Protein 4X1T (pdb70)

Structure (mmCIF, N/CA/C/O backbone):
data_4X1T
#
_entry.id   4X1T
#
_cell.length_a   139.250
_cell.length_b   139.250
_cell.length_c   38.270
_cell.angle_alpha   90.00
_cell.angle_beta   90.00
_cell.angle_gamma   120.00
#
_symmetry.space_group_name_H-M   'P 63'
#
loop_
_entity.id
_entity.type
_entity.pdbx_description
1 polymer 'Monogalactosyldiacylglycerol synthase 1, chloroplastic'
2 non-polymer "URIDINE-5'-DIPHOSPHATE"
3 non-polymer 1,2-ETHANEDIOL
4 water water
#
loop_
_atom_site.group_PDB
_atom_site.id
_atom_site.type_symbol
_atom_site.label_atom_id
_atom_site.label_alt_id
_atom_site.label_comp_id
_atom_site.label_asym_id
_atom_site.label_entity_id
_atom_site.label_seq_id
_atom_site.pdbx_PDB_ins_code
_atom_site.Cartn_x
_atom_site.Cartn_y
_atom_site.Cartn_z
_atom_site.occupancy
_atom_site.B_iso_or_equiv
_atom_site.auth_seq_id
_atom_site.auth_comp_id
_atom_site.auth_asym_id
_atom_site.auth_atom_id
_atom_site.pdbx_PDB_model_num
ATOM 1 N N . LYS A 1 6 ? -27.143 26.456 -5.022 1.00 104.30 142 LYS A N 1
ATOM 2 C CA . LYS A 1 6 ? -26.962 26.719 -3.600 1.00 105.66 142 LYS A CA 1
ATOM 3 C C . LYS A 1 6 ? -27.462 25.546 -2.763 1.00 107.28 142 LYS A C 1
ATOM 4 O O . LYS A 1 6 ? -28.274 24.745 -3.223 1.00 106.41 142 LYS A O 1
ATOM 22 N N . LYS A 1 7 ? -26.967 25.454 -1.533 1.00 111.71 143 LYS A N 1
ATOM 23 C CA . LYS A 1 7 ? -27.274 24.330 -0.660 1.00 112.86 143 LYS A CA 1
ATOM 24 C C . LYS A 1 7 ? -28.310 24.703 0.399 1.00 108.34 143 LYS A C 1
ATOM 25 O O . LYS A 1 7 ? -28.128 25.660 1.150 1.00 108.47 143 LYS A O 1
ATOM 44 N N . VAL A 1 8 ? -29.396 23.936 0.449 1.00 102.86 144 VAL A N 1
ATOM 45 C CA . VAL A 1 8 ? -30.433 24.119 1.458 1.00 97.39 144 VAL A CA 1
ATOM 46 C C . VAL A 1 8 ? -30.438 22.921 2.398 1.00 96.90 144 VAL A C 1
ATOM 47 O O . VAL A 1 8 ? -30.587 21.782 1.957 1.00 99.63 144 VAL A O 1
ATOM 60 N N . LEU A 1 9 ? -30.272 23.175 3.692 1.00 96.72 145 LEU A N 1
ATOM 61 C CA . LEU A 1 9 ? -30.256 22.099 4.675 1.00 97.03 145 LEU A CA 1
ATOM 62 C C . LEU A 1 9 ? -31.413 22.218 5.657 1.00 92.75 145 LEU A C 1
ATOM 63 O O . LEU A 1 9 ? -31.430 23.105 6.511 1.00 93.88 145 LEU A O 1
ATOM 79 N N . ILE A 1 10 ? -32.380 21.316 5.524 1.00 87.17 146 ILE A N 1
ATOM 80 C CA . ILE A 1 10 ? -33.478 21.223 6.472 1.00 83.19 146 ILE A CA 1
ATOM 81 C C . ILE A 1 10 ? -33.160 20.130 7.479 1.00 86.43 146 ILE A C 1
ATOM 82 O O . ILE A 1 10 ? -32.614 19.087 7.123 1.00 94.53 146 ILE A O 1
ATOM 98 N N . LEU A 1 11 ? -33.498 20.374 8.738 1.00 81.03 147 LEU A N 1
ATOM 99 C CA . LEU A 1 11 ? -33.233 19.410 9.792 1.00 81.91 147 LEU A CA 1
ATOM 100 C C . LEU A 1 11 ? -34.504 19.181 10.601 1.00 78.66 147 LEU A C 1
ATOM 101 O O . LEU A 1 11 ? -35.295 20.101 10.808 1.00 74.83 147 LEU A O 1
ATOM 117 N N . MET A 1 12 ? -34.705 17.944 11.040 1.00 83.60 148 MET A N 1
ATOM 118 C CA . MET A 1 12 ? -35.954 17.560 11.678 1.00 84.60 148 MET A CA 1
ATOM 119 C C . MET A 1 12 ? -35.839 16.185 12.328 1.00 91.15 148 MET A C 1
ATOM 120 O O . MET A 1 12 ? -35.158 15.298 11.819 1.00 94.28 148 MET A O 1
ATOM 134 N N . SER A 1 13 ? -36.512 16.028 13.462 1.00 95.86 149 SER A N 1
ATOM 135 C CA . SER A 1 13 ? -36.493 14.780 14.215 1.00 101.42 149 SER A CA 1
ATOM 136 C C . SER A 1 13 ? -37.523 13.805 13.668 1.00 102.16 149 SER A C 1
ATOM 137 O O . SER A 1 13 ? -38.709 13.888 13.994 1.00 98.45 149 SER A O 1
ATOM 145 N N . ASP A 1 14 ? -37.061 12.839 12.909 1.00 104.16 150 ASP A N 1
ATOM 146 C CA . ASP A 1 14 ? -37.962 11.882 12.322 1.00 105.88 150 ASP A CA 1
ATOM 147 C C . ASP A 1 14 ? -38.618 11.095 13.450 1.00 107.00 150 ASP A C 1
ATOM 148 O O . ASP A 1 14 ? -39.588 10.410 13.218 1.00 104.51 150 ASP A O 1
ATOM 157 N N . THR A 1 15 ? -38.120 11.250 14.678 1.00 113.85 151 THR A N 1
ATOM 158 C CA . THR A 1 15 ? -38.473 10.403 15.784 1.00 119.58 151 THR A CA 1
ATOM 159 C C . THR A 1 15 ? -39.826 10.935 16.031 1.00 119.25 151 THR A C 1
ATOM 160 O O . THR A 1 15 ? -40.136 11.527 17.052 1.00 120.95 151 THR A O 1
ATOM 171 N N . GLY A 1 16 ? -40.646 10.734 15.012 1.00 115.32 152 GLY A N 1
ATOM 172 C CA . GLY A 1 16 ? -42.068 10.994 15.109 1.00 110.62 152 GLY A CA 1
ATOM 173 C C . GLY A 1 16 ? -42.526 12.388 14.766 1.00 103.22 152 GLY A C 1
ATOM 174 O O . GLY A 1 16 ? -43.380 12.575 13.913 1.00 97.44 152 GLY A O 1
ATOM 175 N N . GLY A 1 17 ? -41.962 13.367 15.452 1.00 107.00 153 GLY A N 1
ATOM 176 C CA . GLY A 1 17 ? -42.454 14.723 15.369 1.00 105.09 153 GLY A CA 1
ATOM 177 C C . GLY A 1 17 ? -41.881 15.621 14.296 1.00 104.17 153 GLY A C 1
ATOM 178 O O . GLY A 1 17 ? -42.241 16.774 14.211 1.00 103.34 153 GLY A O 1
ATOM 181 N N . GLY A 1 18 ? -40.932 15.124 13.530 1.00 104.28 154 GLY A N 1
ATOM 182 C CA . GLY A 1 18 ? -40.522 15.785 12.308 1.00 100.41 154 GLY A CA 1
ATOM 183 C C . GLY A 1 18 ? -40.426 17.288 12.525 1.00 94.67 154 GLY A C 1
ATOM 184 O O . GLY A 1 18 ? -39.635 17.731 13.356 1.00 98.00 154 GLY A O 1
ATOM 188 N N . HIS A 1 19 ? -41.014 18.054 11.644 1.00 83.84 155 HIS A N 1
ATOM 189 C CA . HIS A 1 19 ? -42.185 17.701 10.923 1.00 75.12 155 HIS A CA 1
ATOM 190 C C . HIS A 1 19 ? -41.874 17.335 9.463 1.00 74.50 155 HIS A C 1
ATOM 191 O O . HIS A 1 19 ? -41.621 18.207 8.660 1.00 75.01 155 HIS A O 1
ATOM 205 N N . ARG A 1 20 ? -41.919 16.061 9.096 1.00 72.85 156 ARG A N 1
ATOM 206 C CA . ARG A 1 20 ? -41.684 15.680 7.706 1.00 74.05 156 ARG A CA 1
ATOM 207 C C . ARG A 1 20 ? -42.544 16.469 6.723 1.00 72.30 156 ARG A C 1
ATOM 208 O O . ARG A 1 20 ? -42.031 17.043 5.760 1.00 74.56 156 ARG A O 1
ATOM 229 N N . ALA A 1 21 ? -43.851 16.486 6.968 1.00 69.96 157 ALA A N 1
ATOM 230 C CA . ALA A 1 21 ? -44.801 17.126 6.060 1.00 68.20 157 ALA A CA 1
ATOM 231 C C . ALA A 1 21 ? -44.350 18.533 5.660 1.00 68.36 157 ALA A C 1
ATOM 232 O O . ALA A 1 21 ? -44.481 18.930 4.501 1.00 70.84 157 ALA A O 1
ATOM 239 N N . SER A 1 22 ? -43.814 19.278 6.621 1.00 67.06 158 SER A N 1
ATOM 240 C CA . SER A 1 22 ? -43.372 20.648 6.375 1.00 65.05 158 SER A CA 1
ATOM 241 C C . SER A 1 22 ? -42.056 20.685 5.598 1.00 65.97 158 SER A C 1
ATOM 242 O O . SER A 1 22 ? -41.857 21.546 4.740 1.00 65.01 158 SER A O 1
ATOM 250 N N . ALA A 1 23 ? -41.163 19.748 5.902 1.00 72.53 159 ALA A N 1
ATOM 251 C CA . ALA A 1 23 ? -39.857 19.696 5.254 1.00 74.59 159 ALA A CA 1
ATOM 252 C C . ALA A 1 23 ? -40.007 19.408 3.763 1.00 77.25 159 ALA A C 1
ATOM 253 O O . ALA A 1 23 ? -39.448 20.118 2.926 1.00 81.97 159 ALA A O 1
ATOM 260 N N . GLU A 1 24 ? -40.807 18.420 3.441 1.00 71.55 160 GLU A N 1
ATOM 261 C CA . GLU A 1 24 ? -40.988 18.030 2.070 1.00 71.62 160 GLU A CA 1
ATOM 262 C C . GLU A 1 24 ? -41.761 19.076 1.307 1.00 69.59 160 GLU A C 1
ATOM 263 O O . GLU A 1 24 ? -41.542 19.290 0.152 1.00 70.50 160 GLU A O 1
ATOM 275 N N . ALA A 1 25 ? -42.686 19.719 1.974 1.00 67.48 161 ALA A N 1
ATOM 276 C CA . ALA A 1 25 ? -43.461 20.797 1.369 1.00 65.62 161 ALA A CA 1
ATOM 277 C C . ALA A 1 25 ? -42.527 21.932 0.959 1.00 66.28 161 ALA A C 1
ATOM 278 O O . ALA A 1 25 ? -42.635 22.478 -0.139 1.00 66.03 161 ALA A O 1
ATOM 285 N N . ILE A 1 26 ? -41.607 22.276 1.855 1.00 66.84 162 ILE A N 1
ATOM 286 C CA . ILE A 1 26 ? -40.613 23.311 1.590 1.00 68.14 162 ILE A CA 1
ATOM 287 C C . ILE A 1 26 ? -39.694 22.907 0.440 1.00 71.85 162 ILE A C 1
ATOM 288 O O . ILE A 1 26 ? -39.494 23.673 -0.503 1.00 70.65 162 ILE A O 1
ATOM 304 N N . ARG A 1 27 ? -39.143 21.706 0.477 1.00 74.65 163 ARG A N 1
ATOM 305 C CA . ARG A 1 27 ? -38.317 21.235 -0.614 1.00 80.36 163 ARG A CA 1
ATOM 306 C C . ARG A 1 27 ? -39.053 21.309 -1.903 1.00 78.11 163 ARG A C 1
ATOM 307 O O . ARG A 1 27 ? -38.530 21.721 -2.899 1.00 79.14 163 ARG A O 1
ATOM 328 N N . ALA A 1 28 ? -40.281 20.868 -1.894 1.00 73.92 164 ALA A N 1
ATOM 329 C CA . ALA A 1 28 ? -41.108 20.928 -3.094 1.00 71.91 164 ALA A CA 1
ATOM 330 C C . ALA A 1 28 ? -41.237 22.369 -3.581 1.00 71.32 164 ALA A C 1
ATOM 331 O O . ALA A 1 28 ? -41.205 22.635 -4.784 1.00 71.62 164 ALA A O 1
ATOM 338 N N . ALA A 1 29 ? -41.376 23.294 -2.637 1.00 72.36 165 ALA A N 1
ATOM 339 C CA . ALA A 1 29 ? -41.493 24.713 -2.961 1.00 70.48 165 ALA A CA 1
ATOM 340 C C . ALA A 1 29 ? -40.245 25.201 -3.691 1.00 72.15 165 ALA A C 1
ATOM 341 O O . ALA A 1 29 ? -40.341 25.870 -4.720 1.00 70.43 165 ALA A O 1
ATOM 348 N N . PHE A 1 30 ? -39.076 24.862 -3.159 1.00 76.67 166 PHE A N 1
ATOM 349 C CA . PHE A 1 30 ? -37.813 25.252 -3.779 1.00 80.33 166 PHE A CA 1
ATOM 350 C C . PHE A 1 30 ? -37.724 24.761 -5.219 1.00 82.60 166 PHE A C 1
ATOM 351 O O . PHE A 1 30 ? -37.567 25.555 -6.146 1.00 83.91 166 PHE A O 1
ATOM 368 N N . ASN A 1 31 ? -37.828 23.449 -5.399 1.00 81.93 167 ASN A N 1
ATOM 369 C CA . ASN A 1 31 ? -37.704 22.845 -6.720 1.00 83.89 167 ASN A CA 1
ATOM 370 C C . ASN A 1 31 ? -38.634 23.495 -7.739 1.00 82.15 167 ASN A C 1
ATOM 371 O O . ASN A 1 31 ? -38.233 23.768 -8.870 1.00 85.80 167 ASN A O 1
ATOM 382 N N . GLN A 1 32 ? -39.874 23.747 -7.331 1.00 77.42 168 GLN A N 1
ATOM 383 C CA . GLN A 1 32 ? -40.888 24.274 -8.239 1.00 75.38 168 GLN A CA 1
ATOM 384 C C . GLN A 1 32 ? -40.671 25.747 -8.580 1.00 78.61 168 GLN A C 1
ATOM 385 O O . GLN A 1 32 ? -41.071 26.206 -9.650 1.00 80.84 168 GLN A O 1
ATOM 399 N N . GLU A 1 33 ? -40.037 26.483 -7.674 1.00 79.78 169 GLU A N 1
ATOM 400 C CA . GLU A 1 33 ? -39.901 27.930 -7.826 1.00 78.85 169 GLU A CA 1
ATOM 401 C C . GLU A 1 33 ? -38.587 28.340 -8.487 1.00 85.95 169 GLU A C 1
ATOM 402 O O . GLU A 1 33 ? -38.588 29.056 -9.489 1.00 88.66 169 GLU A O 1
ATOM 414 N N . PHE A 1 34 ? -37.470 27.881 -7.932 1.00 88.27 170 PHE A N 1
ATOM 415 C CA . PHE A 1 34 ? -36.157 28.320 -8.393 1.00 88.62 170 PHE A CA 1
ATOM 416 C C . PHE A 1 34 ? -35.426 27.245 -9.194 1.00 86.35 170 PHE A C 1
ATOM 417 O O . PHE A 1 34 ? -34.256 27.408 -9.537 1.00 89.26 170 PHE A O 1
ATOM 434 N N . GLY A 1 35 ? -36.117 26.152 -9.499 1.00 80.87 171 GLY A N 1
ATOM 435 C CA . GLY A 1 35 ? -35.524 25.074 -10.267 1.00 83.98 171 GLY A CA 1
ATOM 436 C C . GLY A 1 35 ? -34.261 24.535 -9.622 1.00 89.41 171 GLY A C 1
ATOM 437 O O . GLY A 1 35 ? -34.198 24.364 -8.404 1.00 86.40 171 GLY A O 1
ATOM 441 N N . ASP A 1 36 ? -33.246 24.283 -10.445 1.00 101.61 172 ASP A N 1
ATOM 442 C CA . ASP A 1 36 ? -31.992 23.705 -9.972 1.00 108.42 172 ASP A CA 1
ATOM 443 C C . ASP A 1 36 ? -31.105 24.762 -9.316 1.00 108.45 172 ASP A C 1
ATOM 444 O O . ASP A 1 36 ? -30.026 24.449 -8.811 1.00 111.23 172 ASP A O 1
ATOM 453 N N . GLU A 1 37 ? -31.554 26.014 -9.342 1.00 104.17 173 GLU A N 1
ATOM 454 C CA . GLU A 1 37 ? -30.847 27.104 -8.673 1.00 103.59 173 GLU A CA 1
ATOM 455 C C . GLU A 1 37 ? -30.496 26.723 -7.236 1.00 104.16 173 GLU A C 1
ATOM 456 O O . GLU A 1 37 ? -29.459 27.127 -6.708 1.00 107.45 173 GLU A O 1
ATOM 468 N N . TYR A 1 38 ? -31.374 25.945 -6.611 1.00 101.82 174 TYR A N 1
ATOM 469 C CA . TYR A 1 38 ? -31.151 25.458 -5.256 1.00 99.38 174 TYR A CA 1
ATOM 470 C C . TYR A 1 38 ? -31.052 23.942 -5.212 1.00 100.04 174 TYR A C 1
ATOM 471 O O . TYR A 1 38 ? -31.608 23.251 -6.062 1.00 98.55 174 TYR A O 1
ATOM 489 N N . GLN A 1 39 ? -30.359 23.434 -4.200 1.00 101.61 175 GLN A N 1
ATOM 490 C CA . GLN A 1 39 ? -30.251 21.998 -3.986 1.00 103.50 175 GLN A CA 1
ATOM 491 C C . GLN A 1 39 ? -30.463 21.711 -2.504 1.00 101.21 175 GLN A C 1
ATOM 492 O O . GLN A 1 39 ? -29.643 22.082 -1.667 1.00 98.85 175 GLN A O 1
ATOM 506 N N . VAL A 1 40 ? -31.570 21.045 -2.191 1.00 102.00 176 VAL A N 1
ATOM 507 C CA . VAL A 1 40 ? -32.024 20.914 -0.810 1.00 101.06 176 VAL A CA 1
ATOM 508 C C . VAL A 1 40 ? -31.882 19.491 -0.271 1.00 103.23 176 VAL A C 1
ATOM 509 O O . VAL A 1 40 ? -31.999 18.518 -1.014 1.00 103.83 176 VAL A O 1
ATOM 522 N N . PHE A 1 41 ? -31.636 19.390 1.032 1.00 105.91 177 PHE A N 1
ATOM 523 C CA . PHE A 1 41 ? -31.468 18.104 1.697 1.00 109.55 177 PHE A CA 1
ATOM 524 C C . PHE A 1 41 ? -32.197 18.116 3.035 1.00 103.97 177 PHE A C 1
ATOM 525 O O . PHE A 1 41 ? -32.014 19.031 3.837 1.00 105.20 177 PHE A O 1
ATOM 542 N N . ILE A 1 42 ? -33.019 17.099 3.277 1.00 97.34 178 ILE A N 1
ATOM 543 C CA . ILE A 1 42 ? -33.727 16.980 4.546 1.00 93.08 178 ILE A CA 1
ATOM 544 C C . ILE A 1 42 ? -32.917 16.120 5.510 1.00 97.05 178 ILE A C 1
ATOM 545 O O . ILE A 1 42 ? -32.256 15.167 5.100 1.00 100.03 178 ILE A O 1
ATOM 561 N N . THR A 1 43 ? -32.968 16.467 6.792 1.00 98.54 179 THR A N 1
ATOM 562 C CA . THR A 1 43 ? -32.229 15.738 7.814 1.00 103.25 179 THR A CA 1
ATOM 563 C C . THR A 1 43 ? -32.942 15.840 9.158 1.00 101.10 179 THR A C 1
ATOM 564 O O . THR A 1 43 ? -32.815 14.961 10.010 1.00 102.80 179 THR A O 1
ATOM 575 N N . GLN A 1 107 ? -22.675 21.609 2.191 1.00 117.33 243 GLN A N 1
ATOM 576 C CA . GLN A 1 107 ? -22.190 22.904 2.656 1.00 119.05 243 GLN A CA 1
ATOM 577 C C . GLN A 1 107 ? -23.252 23.977 2.416 1.00 117.26 243 GLN A C 1
ATOM 578 O O . GLN A 1 107 ? -23.263 24.623 1.369 1.00 116.14 243 GLN A O 1
ATOM 591 N N . PRO A 1 108 ? -24.139 24.176 3.406 1.00 116.40 244 PRO A N 1
ATOM 592 C CA . PRO A 1 108 ? -25.392 24.938 3.313 1.00 111.90 244 PRO A CA 1
ATOM 593 C C . PRO A 1 108 ? -25.232 26.459 3.339 1.00 113.82 244 PRO A C 1
ATOM 594 O O . PRO A 1 108 ? -24.469 26.985 4.147 1.00 114.50 244 PRO A O 1
ATOM 605 N N . ASP A 1 109 ? -25.960 27.149 2.463 1.00 114.58 245 ASP A N 1
ATOM 606 C CA . ASP A 1 109 ? -26.027 28.607 2.479 1.00 113.34 245 ASP A CA 1
ATOM 607 C C . ASP A 1 109 ? -27.164 29.044 3.393 1.00 107.91 245 ASP A C 1
ATOM 608 O O . ASP A 1 109 ? -27.009 29.951 4.210 1.00 104.87 245 ASP A O 1
ATOM 617 N N . ILE A 1 110 ? -28.311 28.391 3.237 1.00 104.59 246 ILE A N 1
ATOM 618 C CA . ILE A 1 110 ? -29.458 28.619 4.107 1.00 97.61 246 ILE A CA 1
ATOM 619 C C . ILE A 1 110 ? -29.723 27.374 4.939 1.00 98.04 246 ILE A C 1
ATOM 620 O O . ILE A 1 110 ? -29.513 26.253 4.476 1.00 101.10 246 ILE A O 1
ATOM 636 N N . ILE A 1 111 ? -30.186 27.572 6.168 1.00 92.47 247 ILE A N 1
ATOM 637 C CA . ILE A 1 111 ? -30.473 26.454 7.059 1.00 90.25 247 ILE A CA 1
ATOM 638 C C . ILE A 1 111 ? -31.824 26.626 7.742 1.00 84.80 247 ILE A C 1
ATOM 639 O O . ILE A 1 111 ? -32.080 27.634 8.402 1.00 84.77 247 ILE A O 1
ATOM 655 N N . ILE A 1 112 ? -32.681 25.624 7.573 1.00 79.98 248 ILE A N 1
ATOM 656 C CA . ILE A 1 112 ? -34.055 25.687 8.053 1.00 73.39 248 ILE A CA 1
ATOM 657 C C . ILE A 1 112 ? -34.320 24.647 9.128 1.00 73.42 248 ILE A C 1
ATOM 658 O O . ILE A 1 112 ? -34.024 23.465 8.952 1.00 77.31 248 ILE A O 1
ATOM 674 N N . SER A 1 113 ? -34.889 25.093 10.242 1.00 69.86 249 SER A N 1
ATOM 675 C CA . SER A 1 113 ? -35.328 24.183 11.291 1.00 70.16 249 SER A CA 1
ATOM 676 C C . SER A 1 113 ? -36.850 24.106 11.336 1.00 70.32 249 SER A C 1
ATOM 677 O O . SER A 1 113 ? -37.526 25.129 11.451 1.00 71.27 249 SER A O 1
ATOM 685 N N . VAL A 1 114 ? -37.382 22.891 11.236 1.00 71.46 250 VAL A N 1
ATOM 686 C CA . VAL A 1 114 ? -38.811 22.663 11.417 1.00 68.18 250 VAL A CA 1
ATOM 687 C C . VAL A 1 114 ? -39.028 21.787 12.645 1.00 68.44 250 VAL A C 1
ATOM 688 O O . VAL A 1 114 ? -39.746 20.791 12.593 1.00 69.99 250 VAL A O 1
ATOM 701 N N . HIS A 1 115 ? -38.406 22.176 13.754 1.00 67.08 251 HIS A N 1
ATOM 702 C CA . HIS A 1 115 ? -38.451 21.392 14.984 1.00 69.71 251 HIS A CA 1
ATOM 703 C C . HIS A 1 115 ? -38.095 22.270 16.192 1.00 70.45 251 HIS A C 1
ATOM 704 O O . HIS A 1 115 ? -37.212 23.121 16.097 1.00 71.01 251 HIS A O 1
ATOM 718 N N . PRO A 1 116 ? -38.783 22.066 17.332 1.00 69.95 252 PRO A N 1
ATOM 719 C CA . PRO A 1 116 ? -38.626 22.905 18.531 1.00 73.20 252 PRO A CA 1
ATOM 720 C C . PRO A 1 116 ? -37.359 22.656 19.360 1.00 82.02 252 PRO A C 1
ATOM 721 O O . PRO A 1 116 ? -37.201 23.279 20.405 1.00 82.46 252 PRO A O 1
ATOM 732 N N . LEU A 1 117 ? -36.466 21.787 18.905 1.00 92.42 253 LEU A N 1
ATOM 733 C CA . LEU A 1 117 ? -35.274 21.434 19.677 1.00 96.17 253 LEU A CA 1
ATOM 734 C C . LEU A 1 117 ? -34.071 21.345 18.754 1.00 97.24 253 LEU A C 1
ATOM 735 O O . LEU A 1 117 ? -33.101 20.642 19.039 1.00 103.01 253 LEU A O 1
ATOM 751 N N . MET A 1 118 ? -34.151 22.051 17.635 1.00 90.58 254 MET A N 1
ATOM 752 C CA . MET A 1 118 ? -33.044 22.115 16.702 1.00 91.75 254 MET A CA 1
ATOM 753 C C . MET A 1 118 ? -32.811 23.581 16.367 1.00 90.03 254 MET A C 1
ATOM 754 O O . MET A 1 118 ? -32.639 23.956 15.205 1.00 87.47 254 MET A O 1
ATOM 768 N N . GLN A 1 119 ? -32.819 24.403 17.413 1.00 91.81 255 GLN A N 1
ATOM 769 C CA . GLN A 1 119 ? -32.543 25.827 17.300 1.00 90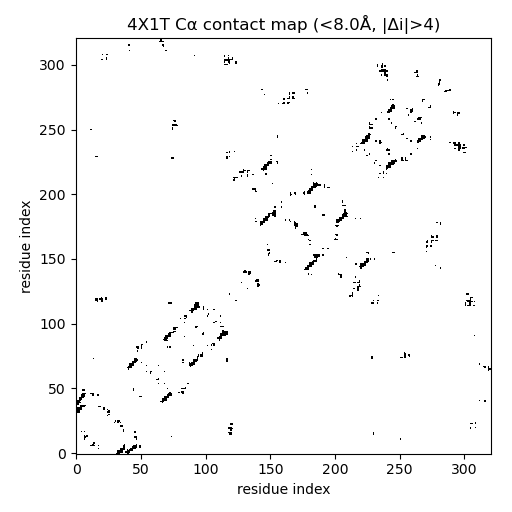.90 255 GLN A CA 1
ATOM 770 C C . GLN A 1 119 ? -31.247 26.164 18.029 1.00 95.34 255 GLN A C 1
ATOM 771 O O . GLN A 1 119 ? -30.229 26.453 17.403 1.00 96.54 255 GLN A O 1
ATOM 785 N N . HIS A 1 120 ? -31.297 26.113 19.358 1.00 100.38 256 HIS A N 1
ATOM 786 C CA . HIS A 1 120 ? -30.164 26.496 20.197 1.00 104.03 256 HIS A CA 1
ATOM 787 C C . HIS A 1 120 ? -28.863 25.812 19.784 1.00 105.86 256 HIS A C 1
ATOM 788 O O . HIS A 1 120 ? -27.897 26.478 19.412 1.00 106.14 256 HIS A O 1
ATOM 802 N N . VAL A 1 121 ? -28.834 24.485 19.860 1.00 106.08 257 VAL A N 1
ATOM 803 C CA . VAL A 1 121 ? -27.609 23.748 19.570 1.00 109.83 257 VAL A CA 1
ATOM 804 C C . VAL A 1 121 ? -27.111 24.044 18.153 1.00 110.03 257 VAL A C 1
ATOM 805 O O . VAL A 1 121 ? -25.984 24.504 17.981 1.00 112.60 257 VAL A O 1
ATOM 818 N N . PRO A 1 122 ? -27.951 23.800 17.133 1.00 107.32 258 PRO A N 1
ATOM 819 C CA . PRO A 1 122 ? -27.511 24.101 15.765 1.00 107.60 258 PRO A CA 1
ATOM 820 C C . PRO A 1 122 ? -27.014 25.536 15.600 1.00 108.76 258 PRO A C 1
ATOM 821 O O . PRO A 1 122 ? -26.224 25.809 14.697 1.00 109.90 258 PRO A O 1
ATOM 832 N N . LEU A 1 123 ? -27.468 26.436 16.465 1.00 108.28 259 LEU A N 1
ATOM 833 C CA . LEU A 1 123 ? -27.044 27.831 16.408 1.00 109.46 259 LEU A CA 1
ATOM 834 C C . LEU A 1 123 ? -25.676 28.029 17.054 1.00 116.13 259 LEU A C 1
ATOM 835 O O . LEU A 1 123 ? -24.804 28.686 16.486 1.00 119.46 259 LEU A O 1
ATOM 851 N N . ARG A 1 124 ? -25.493 27.459 18.240 1.00 119.44 260 ARG A N 1
ATOM 852 C CA . ARG A 1 124 ? -24.209 27.530 18.928 1.00 124.36 260 ARG A CA 1
ATOM 853 C C . ARG A 1 124 ? -23.084 27.007 18.039 1.00 125.53 260 ARG A C 1
ATOM 854 O O . ARG A 1 124 ? -21.936 27.435 18.158 1.00 127.84 260 ARG A O 1
ATOM 875 N N . VAL A 1 125 ? -23.422 26.078 17.151 1.00 124.86 261 VAL A N 1
ATOM 876 C CA . VAL A 1 125 ? -22.451 25.510 16.222 1.00 127.35 261 VAL A CA 1
ATOM 877 C C . VAL A 1 125 ? -22.012 26.549 15.191 1.00 129.87 261 VAL A C 1
ATOM 878 O O . VAL A 1 125 ? -20.913 26.468 14.644 1.00 133.33 261 VAL A O 1
ATOM 891 N N . LEU A 1 126 ? -22.877 27.527 14.934 1.00 128.43 262 LEU A N 1
ATOM 892 C CA . LEU A 1 126 ? -22.584 28.585 13.972 1.00 130.04 262 LEU A CA 1
ATOM 893 C C . LEU A 1 126 ? -22.010 29.822 14.659 1.00 128.94 262 LEU A C 1
ATOM 894 O O . LEU A 1 126 ? -21.454 30.704 14.003 1.00 130.82 262 LEU A O 1
ATOM 910 N N . ARG A 1 127 ? -22.150 29.884 15.979 1.00 124.70 263 ARG A N 1
ATOM 911 C CA . ARG A 1 127 ? -21.644 31.011 16.754 1.00 122.18 263 ARG A CA 1
ATOM 912 C C . ARG A 1 127 ? -20.222 30.752 17.244 1.00 128.89 263 ARG A C 1
ATOM 913 O O . ARG A 1 127 ? -19.399 31.668 17.314 1.00 129.97 263 ARG A O 1
ATOM 934 N N . SER A 1 128 ? -19.939 29.498 17.582 1.00 135.03 264 SER A N 1
ATOM 935 C CA . SER A 1 128 ? -18.633 29.119 18.108 1.00 141.45 264 SER A CA 1
ATOM 936 C C . SER A 1 128 ? -17.676 28.731 16.981 1.00 145.24 264 SER A C 1
ATOM 937 O O . SER A 1 128 ? -16.612 28.163 17.226 1.00 151.41 264 SER A O 1
ATOM 945 N N . LYS A 1 129 ? -18.071 29.034 15.746 1.00 140.91 265 LYS A N 1
ATOM 946 C CA . LYS A 1 129 ? -17.175 28.941 14.595 1.00 142.32 265 LYS A CA 1
ATOM 947 C C . LYS A 1 129 ? -17.152 30.248 13.803 1.00 141.62 265 LYS A C 1
ATOM 948 O O . LYS A 1 129 ? -16.171 30.549 13.124 1.00 148.71 265 LYS A O 1
ATOM 967 N N . GLY A 1 130 ? -18.233 31.018 13.890 1.00 130.97 266 GLY A N 1
ATOM 968 C CA . GLY A 1 130 ? -18.336 32.277 13.175 1.00 127.98 266 GLY A CA 1
ATOM 969 C C . GLY A 1 130 ? -18.896 32.098 11.776 1.00 127.28 266 GLY A C 1
ATOM 970 O O . GLY A 1 130 ? -18.824 33.005 10.946 1.00 122.82 266 GLY A O 1
ATOM 974 N N . LEU A 1 131 ? -19.457 30.921 11.516 1.00 136.35 267 LEU A N 1
ATOM 975 C CA . LEU A 1 131 ? -20.084 30.635 10.232 1.00 139.16 267 LEU A CA 1
ATOM 976 C C . LEU A 1 131 ? -21.510 31.178 10.195 1.00 134.15 267 LEU A C 1
ATOM 977 O O . LEU A 1 131 ? -22.250 30.939 9.240 1.00 133.70 267 LEU A O 1
ATOM 993 N N . LEU A 1 132 ? -21.894 31.907 11.240 1.00 129.21 268 LEU A N 1
ATOM 994 C CA . LEU A 1 132 ? -23.222 32.507 11.311 1.00 121.07 268 LEU A CA 1
ATOM 995 C C . LEU A 1 132 ? -23.426 33.517 10.188 1.00 118.60 268 LEU A C 1
ATOM 996 O O . LEU A 1 132 ? -24.251 33.309 9.299 1.00 117.42 268 LEU A O 1
ATOM 1012 N N . LYS A 1 133 ? -22.674 34.612 10.232 1.00 117.54 269 LYS A N 1
ATOM 1013 C CA . LYS A 1 133 ? -22.832 35.679 9.250 1.00 116.33 269 LYS A CA 1
ATOM 1014 C C . LYS A 1 133 ? -22.711 35.152 7.825 1.00 116.53 269 LYS A C 1
ATOM 1015 O O . LYS A 1 133 ? -23.107 35.821 6.871 1.00 114.68 269 LYS A O 1
ATOM 1034 N N . LYS A 1 134 ? -22.161 33.952 7.686 1.00 119.93 270 LYS A N 1
ATOM 1035 C CA . LYS A 1 134 ? -22.041 33.317 6.384 1.00 122.91 270 LYS A CA 1
ATOM 1036 C C . LYS A 1 134 ? -23.387 32.757 5.934 1.00 120.87 270 LYS A C 1
ATOM 1037 O O . LYS A 1 134 ? -23.968 33.221 4.952 1.00 119.60 270 LYS A O 1
ATOM 1056 N N . ILE A 1 135 ? -23.883 31.763 6.665 1.00 121.76 271 ILE A N 1
ATOM 1057 C CA . ILE A 1 135 ? -25.107 31.070 6.283 1.00 117.81 271 ILE A CA 1
ATOM 1058 C C . ILE A 1 135 ? -26.306 31.541 7.105 1.00 108.55 271 ILE A C 1
ATOM 1059 O O . ILE A 1 135 ? -26.181 31.858 8.287 1.00 109.22 271 ILE A O 1
ATOM 1075 N N . VAL A 1 136 ? -27.469 31.582 6.463 1.00 98.69 272 VAL A N 1
ATOM 1076 C CA . VAL A 1 136 ? -28.690 32.052 7.107 1.00 88.52 272 VAL A CA 1
ATOM 1077 C C . VAL A 1 136 ? -29.306 30.932 7.939 1.00 86.10 272 VAL A C 1
ATOM 1078 O O . VAL A 1 136 ? -29.236 29.761 7.564 1.00 86.76 272 VAL A O 1
ATOM 1091 N N . PHE A 1 137 ? -29.901 31.296 9.070 1.00 85.14 273 PHE A N 1
ATOM 1092 C CA . PHE A 1 137 ? -30.568 30.324 9.925 1.00 85.46 273 PHE A CA 1
ATOM 1093 C C . PHE A 1 137 ? -31.999 30.752 10.213 1.00 82.45 273 PHE A C 1
ATOM 1094 O O . PHE A 1 137 ? -32.237 31.719 10.938 1.00 81.94 273 PHE A O 1
ATOM 1111 N N . THR A 1 138 ? -32.947 30.015 9.645 1.00 81.87 274 THR A N 1
ATOM 1112 C CA . THR A 1 138 ? -34.361 30.329 9.780 1.00 77.47 274 THR A CA 1
ATOM 1113 C C . THR A 1 138 ? -35.066 29.287 10.639 1.00 79.39 274 THR A C 1
ATOM 1114 O O . THR A 1 138 ? -34.441 28.351 11.136 1.00 84.04 274 THR A O 1
ATOM 1125 N N . THR A 1 139 ? -36.374 29.453 10.803 1.00 75.40 275 THR A N 1
ATOM 1126 C CA . THR A 1 139 ? -37.170 28.529 11.597 1.00 72.08 275 THR A CA 1
ATOM 1127 C C . THR A 1 139 ? -38.627 28.566 11.162 1.00 69.45 275 THR A C 1
ATOM 1128 O O . THR A 1 139 ? -39.214 29.640 11.027 1.00 71.48 275 THR A O 1
ATOM 1139 N N . VAL A 1 140 ? -39.209 27.391 10.949 1.00 62.66 276 VAL A N 1
ATOM 1140 C CA . VAL A 1 140 ? -40.613 27.290 10.576 1.00 58.48 276 VAL A CA 1
ATOM 1141 C C . VAL A 1 140 ? -41.396 26.595 11.683 1.00 57.51 276 VAL A C 1
ATOM 1142 O O . VAL A 1 140 ? -41.348 25.375 11.819 1.00 58.58 276 VAL A O 1
ATOM 1155 N N . ILE A 1 141 ? -42.124 27.384 12.465 1.00 56.25 277 ILE A N 1
ATOM 1156 C CA . ILE A 1 141 ? -42.864 26.873 13.612 1.00 56.12 277 ILE A CA 1
ATOM 1157 C C . ILE A 1 141 ? -44.080 26.059 13.175 1.00 56.58 277 ILE A C 1
ATOM 1158 O O . ILE A 1 141 ? -44.794 26.445 12.251 1.00 55.00 277 ILE A O 1
ATOM 1174 N N . THR A 1 142 ? -44.315 24.936 13.850 1.00 62.10 278 THR A N 1
ATOM 1175 C CA . THR A 1 142 ? -45.350 23.994 13.426 1.00 62.99 278 THR A CA 1
ATOM 1176 C C . THR A 1 142 ? -46.454 23.787 14.464 1.00 62.72 278 THR A C 1
ATOM 1177 O O . THR A 1 142 ? -47.433 23.091 14.195 1.00 64.06 278 THR A O 1
ATOM 1188 N N . ASP A 1 143 ? -46.334 24.356 15.644 1.00 61.29 279 ASP A N 1
ATOM 1189 C CA . ASP A 1 143 ? -47.463 24.424 16.526 1.00 60.74 279 ASP A CA 1
ATOM 1190 C C . ASP A 1 143 ? -48.252 25.638 16.149 1.00 56.94 279 ASP A C 1
ATOM 1191 O O . ASP A 1 143 ? -47.684 26.580 15.678 1.00 56.96 279 ASP A O 1
ATOM 1200 N N . LEU A 1 144 ? -49.551 25.616 16.367 1.00 54.87 280 LEU A N 1
ATOM 1201 C CA . LEU A 1 144 ? -50.435 26.679 15.895 1.00 52.99 280 LEU A CA 1
ATOM 1202 C C . LEU A 1 144 ? -50.848 27.632 17.014 1.00 54.06 280 LEU A C 1
ATOM 1203 O O . LEU A 1 144 ? -51.385 28.709 16.748 1.00 52.73 280 LEU A O 1
ATOM 1219 N N . SER A 1 145 ? -50.585 27.246 18.259 1.00 58.99 281 SER A N 1
ATOM 1220 C CA . SER A 1 145 ? -50.953 28.074 19.405 1.00 66.46 281 SER A CA 1
ATOM 1221 C C . SER A 1 145 ? -50.343 27.522 20.691 1.00 74.56 281 SER A C 1
ATOM 1222 O O . SER A 1 145 ? -50.030 26.334 20.776 1.00 75.58 281 SER A O 1
ATOM 1230 N N . THR A 1 146 ? -50.174 28.390 21.685 1.00 82.82 282 THR A N 1
ATOM 1231 C CA . THR A 1 146 ? -49.617 27.990 22.974 1.00 87.12 282 THR A CA 1
ATOM 1232 C C . THR A 1 146 ? -48.349 27.167 22.766 1.00 85.48 282 THR A C 1
ATOM 1233 O O . THR A 1 146 ? -48.254 26.026 23.214 1.00 91.78 282 THR A O 1
ATOM 1244 N N . CYS A 1 147 ? -47.374 27.765 22.090 1.00 76.62 283 CYS A N 1
ATOM 1245 C CA . CYS A 1 147 ? -46.166 27.061 21.679 1.00 73.13 283 CYS A CA 1
ATOM 1246 C C . CYS A 1 147 ? -45.261 26.692 22.845 1.00 78.61 283 CYS A C 1
ATOM 1247 O O . CYS A 1 147 ? -45.487 27.094 23.987 1.00 80.14 283 CYS A O 1
ATOM 1255 N N . HIS A 1 148 ? -44.231 25.913 22.530 1.00 84.34 284 HIS A N 1
ATOM 1256 C CA . HIS A 1 148 ? -43.120 25.677 23.439 1.00 91.37 284 HIS A CA 1
ATOM 1257 C C . HIS A 1 148 ? -42.029 26.686 23.094 1.00 91.65 284 HIS A C 1
ATOM 1258 O O . HIS A 1 148 ? -41.480 26.651 21.993 1.00 92.26 284 HIS A O 1
ATOM 1272 N N . PRO A 1 149 ? -41.710 27.590 24.033 1.00 88.96 285 PRO A N 1
ATOM 1273 C CA . PRO A 1 149 ? -40.754 28.690 23.833 1.00 86.65 285 PRO A CA 1
ATOM 1274 C C . PRO A 1 149 ? -39.481 28.322 23.067 1.00 83.47 285 PRO A C 1
ATOM 1275 O O . PRO A 1 149 ? -38.802 29.213 22.559 1.00 82.44 285 PRO A O 1
ATOM 1286 N N . THR A 1 150 ? -39.165 27.035 22.985 1.00 80.04 286 THR A N 1
ATOM 1287 C CA . THR A 1 150 ? -37.938 26.593 22.332 1.00 78.51 286 THR A CA 1
ATOM 1288 C C . THR A 1 150 ? -37.892 26.888 20.826 1.00 72.88 286 THR A C 1
ATOM 1289 O O . THR A 1 150 ? -36.829 26.795 20.209 1.00 72.68 286 THR A O 1
ATOM 1300 N N . TRP A 1 151 ? -39.036 27.226 20.235 1.00 72.64 287 TRP A N 1
ATOM 1301 C CA . TRP A 1 151 ? -39.081 27.625 18.828 1.00 68.73 287 TRP A CA 1
ATOM 1302 C C . TRP A 1 151 ? -38.379 28.957 18.622 1.00 66.71 287 TRP A C 1
ATOM 1303 O O . TRP A 1 151 ? -37.841 29.233 17.550 1.00 65.49 287 TRP A O 1
ATOM 1324 N N . PHE A 1 152 ? -38.388 29.778 19.666 1.00 69.22 288 PHE A N 1
ATOM 1325 C CA . PHE A 1 152 ? -37.947 31.159 19.561 1.00 71.78 288 PHE A CA 1
ATOM 1326 C C . PHE A 1 152 ? -36.507 31.340 20.014 1.00 75.84 288 PHE A C 1
ATOM 1327 O O . PHE A 1 152 ? -36.139 30.948 21.121 1.00 78.54 288 PHE A O 1
ATOM 1344 N N . HIS A 1 153 ? -35.700 31.933 19.151 1.00 76.14 289 HIS A N 1
ATOM 1345 C CA . HIS A 1 153 ? -34.328 32.260 19.478 1.00 82.69 289 HIS A CA 1
ATOM 1346 C C . HIS A 1 153 ? -33.863 33.579 18.842 1.00 82.65 289 HIS A C 1
ATOM 1347 O O . HIS A 1 153 ? -33.984 33.748 17.633 1.00 79.51 289 HIS A O 1
ATOM 1361 N N . LYS A 1 154 ? -33.276 34.470 19.653 1.00 88.69 290 LYS A N 1
ATOM 1362 C CA . LYS A 1 154 ? -32.951 35.822 19.222 1.00 87.47 290 LYS A CA 1
ATOM 1363 C C . LYS A 1 154 ? -31.957 35.804 18.068 1.00 84.28 290 LYS A C 1
ATOM 1364 O O . LYS A 1 154 ? -31.987 36.673 17.200 1.00 81.07 290 LYS A O 1
ATOM 1383 N N . LEU A 1 155 ? -31.081 34.806 18.052 1.00 83.43 291 LEU A N 1
ATOM 1384 C CA . LEU A 1 155 ? -30.041 34.729 17.034 1.00 86.45 291 LEU A CA 1
ATOM 1385 C C . LEU A 1 155 ? -30.589 34.216 15.705 1.00 84.60 291 LEU A C 1
ATOM 1386 O O . LEU A 1 155 ? -29.827 33.952 14.773 1.00 87.26 291 LEU A O 1
ATOM 1402 N N . VAL A 1 156 ? -31.909 34.081 15.618 1.00 83.81 292 VAL A N 1
ATOM 1403 C CA . VAL A 1 156 ? -32.550 33.634 14.389 1.00 80.55 292 VAL A CA 1
ATOM 1404 C C . VAL A 1 156 ? -32.701 34.794 13.418 1.00 76.62 292 VAL A C 1
ATOM 1405 O O . VAL A 1 156 ? -33.102 35.891 13.802 1.00 76.64 292 VAL A O 1
ATOM 1418 N N . THR A 1 157 ? -32.362 34.551 12.158 1.00 73.69 293 THR A N 1
ATOM 1419 C CA . THR A 1 157 ? -32.543 35.554 11.116 1.00 73.38 293 THR A CA 1
ATOM 1420 C C . THR A 1 157 ? -34.030 35.788 10.903 1.00 69.22 293 THR A C 1
ATOM 1421 O O . THR A 1 157 ? -34.497 36.928 10.895 1.00 71.44 293 THR A O 1
ATOM 1432 N N . ARG A 1 158 ? -34.766 34.693 10.732 1.00 63.74 294 ARG A N 1
ATOM 1433 C CA . ARG A 1 158 ? -36.209 34.754 10.552 1.00 60.71 294 ARG A CA 1
ATOM 1434 C C . ARG A 1 158 ? -36.906 33.586 11.233 1.00 59.97 294 ARG A C 1
ATOM 1435 O O . ARG A 1 158 ? -36.426 32.451 11.208 1.00 61.09 294 ARG A O 1
ATOM 1456 N N . CYS A 1 159 ? -38.051 33.884 11.834 1.00 61.97 295 CYS A N 1
ATOM 1457 C CA . CYS A 1 159 ? -38.886 32.873 12.459 1.00 60.99 295 CYS A CA 1
ATOM 1458 C C . CYS A 1 159 ? -40.275 32.959 11.843 1.00 59.50 295 CYS A C 1
ATOM 1459 O O . CYS A 1 159 ? -41.009 33.919 12.078 1.00 59.93 295 CYS A O 1
ATOM 1467 N N . TYR A 1 160 ? -40.607 31.973 11.044 1.00 56.94 296 TYR A N 1
ATOM 1468 C CA . TYR A 1 160 ? -41.864 31.970 10.358 1.00 56.06 296 TYR A CA 1
ATOM 1469 C C . TYR A 1 160 ? -42.982 31.434 11.209 1.00 56.06 296 TYR A C 1
ATOM 1470 O O . TYR A 1 160 ? -42.883 30.406 11.809 1.00 58.78 296 TYR A O 1
ATOM 1488 N N . CYS A 1 161 ? -44.051 32.179 11.267 1.00 53.31 297 CYS A N 1
ATOM 1489 C CA . CYS A 1 161 ? -45.086 31.924 12.192 1.00 52.62 297 CYS A CA 1
ATOM 1490 C C . CYS A 1 161 ? -46.340 31.562 11.470 1.00 50.20 297 CYS A C 1
ATOM 1491 O O . CYS A 1 161 ? -46.665 32.124 10.460 1.00 49.23 297 CYS A O 1
ATOM 1499 N N . PRO A 1 162 ? -47.043 30.498 12.056 1.00 50.34 298 PRO A N 1
ATOM 1500 C CA . PRO A 1 162 ? -48.251 30.120 11.322 1.00 49.40 298 PRO A CA 1
ATOM 1501 C C . PRO A 1 162 ? -49.474 30.907 11.676 1.00 48.43 298 PRO A C 1
ATOM 1502 O O . PRO A 1 162 ? -50.459 30.777 11.014 1.00 48.00 298 PRO A O 1
ATOM 1513 N N . SER A 1 163 ? -49.383 31.748 12.678 1.00 48.53 299 SER A N 1
ATOM 1514 C CA . SER A 1 163 ? -50.514 32.572 13.085 1.00 47.93 299 SER A CA 1
ATOM 1515 C C . SER A 1 163 ? -50.074 33.822 13.839 1.00 48.82 299 SER A C 1
ATOM 1516 O O . SER A 1 163 ? -48.920 33.945 14.249 1.00 49.35 299 SER A O 1
ATOM 1524 N N . THR A 1 164 ? -51.015 34.744 14.018 1.00 53.61 300 THR A N 1
ATOM 1525 C CA . THR A 1 164 ? -50.776 35.962 14.784 1.00 56.14 300 THR A CA 1
ATOM 1526 C C . THR A 1 164 ? -50.571 35.636 16.260 1.00 57.81 300 THR A C 1
ATOM 1527 O O . THR A 1 164 ? -49.764 36.271 16.937 1.00 59.07 300 THR A O 1
ATOM 1538 N N . GLU A 1 165 ? -51.306 34.645 16.756 1.00 57.62 301 GLU A N 1
ATOM 1539 C CA . GLU A 1 165 ? -51.160 34.208 18.139 1.00 60.11 301 GLU A CA 1
ATOM 1540 C C . GLU A 1 165 ? -49.698 33.897 18.441 1.00 59.85 301 GLU A C 1
ATOM 1541 O O . GLU A 1 165 ? -49.174 34.277 19.488 1.00 61.77 301 GLU A O 1
ATOM 1553 N N . VAL A 1 166 ? -49.044 33.210 17.511 1.00 55.87 302 VAL A N 1
ATOM 1554 C CA . VAL A 1 166 ? -47.653 32.809 17.690 1.00 55.11 302 VAL A CA 1
ATOM 1555 C C . VAL A 1 166 ? -46.708 33.984 17.464 1.00 54.38 302 VAL A C 1
ATOM 1556 O O . VAL A 1 166 ? -45.718 34.142 18.176 1.00 55.27 302 VAL A O 1
ATOM 1569 N N . ALA A 1 167 ? -47.008 34.803 16.462 1.00 52.49 303 ALA A N 1
ATOM 1570 C CA . ALA A 1 167 ? -46.205 35.988 16.189 1.00 53.54 303 ALA A CA 1
ATOM 1571 C C . ALA A 1 167 ? -46.135 36.871 17.431 1.00 56.79 303 ALA A C 1
ATOM 1572 O O . ALA A 1 167 ? -45.050 37.222 17.897 1.00 57.16 303 ALA A O 1
ATOM 1579 N N . LYS A 1 168 ? -47.301 37.224 17.962 1.00 62.83 304 LYS A N 1
ATOM 1580 C CA . LYS A 1 168 ? -47.387 38.047 19.162 1.00 68.81 304 LYS A CA 1
ATOM 1581 C C . LYS A 1 168 ? -46.708 37.351 20.335 1.00 69.80 304 LYS A C 1
ATOM 1582 O O . LYS A 1 168 ? -46.292 37.994 21.299 1.00 71.03 304 LYS A O 1
ATOM 1601 N N . ARG A 1 169 ? -46.600 36.030 20.242 1.00 70.34 305 ARG A N 1
ATOM 1602 C CA . ARG A 1 169 ? -45.888 35.244 21.241 1.00 71.35 305 ARG A CA 1
ATOM 1603 C C . ARG A 1 169 ? -44.378 35.387 21.049 1.00 70.51 305 ARG A C 1
ATOM 1604 O O . ARG A 1 169 ? -43.626 35.460 22.020 1.00 73.06 305 ARG A O 1
ATOM 1625 N N . ALA A 1 170 ? -43.942 35.429 19.793 1.00 64.48 306 ALA A N 1
ATOM 1626 C CA . ALA A 1 170 ? -42.531 35.626 19.475 1.00 65.72 306 ALA A CA 1
ATOM 1627 C C . ALA A 1 170 ? -42.073 37.004 19.937 1.00 70.38 306 ALA A C 1
ATOM 1628 O O . ALA A 1 170 ? -40.943 37.175 20.394 1.00 73.42 306 ALA A O 1
ATOM 1635 N N . GLN A 1 171 ? -42.956 37.989 19.809 1.00 74.75 307 GLN A N 1
ATOM 1636 C CA . GLN A 1 171 ? -42.669 39.335 20.288 1.00 77.25 307 GLN A CA 1
ATOM 1637 C C . GLN A 1 171 ? -42.343 39.309 21.776 1.00 79.06 307 GLN A C 1
ATOM 1638 O O . GLN A 1 171 ? -41.408 39.968 22.226 1.00 79.04 307 GLN A O 1
ATOM 1652 N N . LYS A 1 172 ? -43.115 38.538 22.536 1.00 81.48 308 LYS A N 1
ATOM 1653 C CA . LYS A 1 172 ? -42.865 38.381 23.964 1.00 84.67 308 LYS A CA 1
ATOM 1654 C C . LYS A 1 172 ? -41.511 37.724 24.210 1.00 82.77 308 LYS A C 1
ATOM 1655 O O . LYS A 1 172 ? -40.839 38.017 25.197 1.00 85.51 308 LYS A O 1
ATOM 1674 N N . ALA A 1 173 ? -41.117 36.834 23.305 1.00 77.60 309 ALA A N 1
ATOM 1675 C CA . ALA A 1 173 ? -39.824 36.169 23.396 1.00 76.06 309 ALA A CA 1
ATOM 1676 C C . ALA A 1 173 ? -38.688 37.158 23.150 1.00 75.97 309 ALA A C 1
ATOM 1677 O O . ALA A 1 173 ? -37.531 36.881 23.468 1.00 76.81 309 ALA A O 1
ATOM 1684 N N . GLY A 1 174 ? -39.024 38.310 22.579 1.00 74.38 310 GLY A N 1
ATOM 1685 C CA . GLY A 1 174 ? -38.045 39.351 22.330 1.00 79.14 310 GLY A CA 1
ATOM 1686 C C . GLY A 1 174 ? -37.458 39.293 20.932 1.00 82.61 310 GLY A C 1
ATOM 1687 O O . GLY A 1 174 ? -36.417 39.892 20.663 1.00 85.98 310 GLY A O 1
ATOM 1691 N N . LEU A 1 175 ? -38.119 38.561 20.041 1.00 79.92 311 LEU A N 1
ATOM 1692 C CA . LEU A 1 175 ? -37.734 38.552 18.637 1.00 75.20 311 LEU A CA 1
ATOM 1693 C C . LEU A 1 175 ? -38.219 39.840 17.988 1.00 71.21 311 LEU A C 1
ATOM 1694 O O . LEU A 1 175 ? -39.396 40.184 18.078 1.00 70.73 311 LEU A O 1
ATOM 1710 N N . GLU A 1 176 ? -37.305 40.552 17.341 1.00 67.21 312 GLU A N 1
ATOM 1711 C CA . GLU A 1 176 ? -37.620 41.846 16.752 1.00 69.17 312 GLU A CA 1
ATOM 1712 C C . GLU A 1 176 ? -38.526 41.659 15.534 1.00 68.64 312 GLU A C 1
ATOM 1713 O O . GLU A 1 176 ? -38.572 40.580 14.950 1.00 68.70 312 GLU A O 1
ATOM 1725 N N . THR A 1 177 ? -39.262 42.703 15.167 1.00 71.61 313 THR A N 1
ATOM 1726 C CA . THR A 1 177 ? -40.224 42.616 14.072 1.00 70.88 313 THR A CA 1
ATOM 1727 C C . THR A 1 177 ? -39.563 42.128 12.775 1.00 70.34 313 THR A C 1
ATOM 1728 O O . THR A 1 177 ? -40.193 41.441 11.969 1.00 69.33 313 THR A O 1
ATOM 1739 N N . SER A 1 178 ? -38.292 42.482 12.583 1.00 69.82 314 SER A N 1
ATOM 1740 C CA . SER A 1 178 ? -37.558 42.111 11.373 1.00 70.34 314 SER A CA 1
ATOM 1741 C C . SER A 1 178 ? -37.113 40.646 11.417 1.00 71.90 314 SER A C 1
ATOM 1742 O O . SER A 1 178 ? -36.504 40.136 10.474 1.00 73.28 314 SER A O 1
ATOM 1750 N N . GLN A 1 179 ? -37.422 39.985 12.529 1.00 72.92 315 GLN A N 1
ATOM 1751 C CA . GLN A 1 179 ? -37.072 38.588 12.757 1.00 69.30 315 GLN A CA 1
ATOM 1752 C C . GLN A 1 179 ? -38.289 37.683 12.639 1.00 64.76 315 GLN A C 1
ATOM 1753 O O . GLN A 1 179 ? -38.182 36.469 12.805 1.00 65.02 315 GLN A O 1
ATOM 1767 N N . ILE A 1 180 ? -39.445 38.276 12.363 1.00 61.67 316 ILE A N 1
ATOM 1768 C CA . ILE A 1 180 ? -40.700 37.542 12.420 1.00 59.43 316 ILE A CA 1
ATOM 1769 C C . ILE A 1 180 ? -41.513 37.668 11.139 1.00 59.72 316 ILE A C 1
ATOM 1770 O O . ILE A 1 180 ? -41.750 38.772 10.646 1.00 63.49 316 ILE A O 1
ATOM 1786 N N . LYS A 1 181 ? -41.943 36.527 10.609 1.00 55.67 317 LYS A N 1
ATOM 1787 C CA . LYS A 1 181 ? -42.865 36.502 9.483 1.00 52.25 317 LYS A CA 1
ATOM 1788 C C . LYS A 1 181 ? -44.105 35.698 9.853 1.00 51.59 317 LYS A C 1
ATOM 1789 O O . LYS A 1 181 ? -44.016 34.709 10.574 1.00 51.70 317 LYS A O 1
ATOM 1808 N N . VAL A 1 182 ? -45.262 36.130 9.362 1.00 51.99 318 VAL A N 1
ATOM 1809 C CA . VAL A 1 182 ? -46.507 35.405 9.587 1.00 52.51 318 VAL A CA 1
ATOM 1810 C C . VAL A 1 182 ? -47.122 35.041 8.244 1.00 50.90 318 VAL A C 1
ATOM 1811 O O . VAL A 1 182 ? -48.073 35.676 7.788 1.00 51.67 318 VAL A O 1
ATOM 1824 N N . TYR A 1 183 ? -46.560 34.019 7.609 1.00 47.43 319 TYR A N 1
ATOM 1825 C CA . TYR A 1 183 ? -47.019 33.580 6.299 1.00 46.51 319 TYR A CA 1
ATOM 1826 C C . TYR A 1 183 ? -47.998 32.425 6.432 1.00 46.17 319 TYR A C 1
ATOM 1827 O O . TYR A 1 183 ? -48.740 32.115 5.500 1.00 45.43 319 TYR A O 1
ATOM 1845 N N . GLY A 1 184 ? -47.996 31.786 7.596 1.00 46.89 320 GLY A N 1
ATOM 1846 C CA . GLY A 1 184 ? -48.821 30.616 7.814 1.00 47.01 320 GLY A CA 1
ATOM 1847 C C . GLY A 1 184 ? -47.997 29.348 7.806 1.00 48.61 320 GLY A C 1
ATOM 1848 O O . GLY A 1 184 ? -46.791 29.375 7.566 1.00 49.55 320 GLY A O 1
ATOM 1852 N N . LEU A 1 185 ? -48.664 28.231 8.063 1.00 49.06 321 LEU A N 1
ATOM 1853 C CA . LEU A 1 185 ? -48.013 26.932 8.118 1.00 50.67 321 LEU A CA 1
ATOM 1854 C C . LEU A 1 185 ? -47.808 26.439 6.684 1.00 51.20 321 LEU A C 1
ATOM 1855 O O . LEU A 1 185 ? -48.766 26.359 5.915 1.00 50.55 321 LEU A O 1
ATOM 1871 N N . PRO A 1 186 ? -46.555 26.120 6.310 1.00 52.62 322 PRO A N 1
ATOM 1872 C CA . PRO A 1 186 ? -46.259 25.702 4.933 1.00 53.64 322 PRO A CA 1
ATOM 1873 C C . PRO A 1 186 ? -46.990 24.429 4.523 1.00 54.52 322 PRO A C 1
ATOM 1874 O O . PRO A 1 186 ? -46.897 23.412 5.208 1.00 55.57 322 PRO A O 1
ATOM 1885 N N . VAL A 1 187 ? -47.712 24.498 3.410 1.00 54.89 323 VAL A N 1
ATOM 1886 C CA . VAL A 1 187 ? -48.416 23.345 2.866 1.00 56.81 323 VAL A CA 1
ATOM 1887 C C . VAL A 1 187 ? -47.876 23.032 1.476 1.00 59.27 323 VAL A C 1
ATOM 1888 O O . VAL A 1 187 ? -47.421 23.926 0.765 1.00 56.88 323 VAL A O 1
ATOM 1901 N N . ARG A 1 188 ? -47.921 21.760 1.098 1.00 58.96 324 ARG A N 1
ATOM 1902 C CA . ARG A 1 188 ? -47.368 21.321 -0.178 1.00 33.21 324 ARG A CA 1
ATOM 1903 C C . ARG A 1 188 ? -47.885 22.166 -1.338 1.00 35.30 324 ARG A C 1
ATOM 1904 O O . ARG A 1 188 ? -49.091 22.392 -1.455 1.00 46.75 324 ARG A O 1
ATOM 1925 N N . PRO A 1 189 ? -46.976 22.638 -2.203 1.00 67.52 325 PRO A N 1
ATOM 1926 C CA . PRO A 1 189 ? -47.408 23.310 -3.432 1.00 66.77 325 PRO A CA 1
ATOM 1927 C C . PRO A 1 189 ? -48.332 22.417 -4.255 1.00 69.16 325 PRO A C 1
ATOM 1928 O O . PRO A 1 189 ? -49.224 22.912 -4.945 1.00 69.40 325 PRO A O 1
ATOM 1939 N N . SER A 1 190 ? -48.119 21.108 -4.163 1.00 78.36 326 SER A N 1
ATOM 1940 C CA . SER A 1 190 ? -48.924 20.134 -4.892 1.00 80.11 326 SER A CA 1
ATOM 1941 C C . SER A 1 190 ? -50.348 20.095 -4.349 1.00 75.54 326 SER A C 1
ATOM 1942 O O . SER A 1 190 ? -51.252 19.542 -4.975 1.00 75.56 326 SER A O 1
ATOM 1950 N N . PHE A 1 191 ? -50.533 20.704 -3.199 1.00 68.20 327 PHE A N 1
ATOM 1951 C CA . PHE A 1 191 ? -51.816 20.710 -2.554 1.00 62.45 327 PHE A CA 1
ATOM 1952 C C . PHE A 1 191 ? -52.597 21.928 -3.009 1.00 65.76 327 PHE A C 1
ATOM 1953 O O . PHE A 1 191 ? -53.792 21.928 -3.077 1.00 64.79 327 PHE A O 1
ATOM 1970 N N . VAL A 1 192 ? -51.920 22.996 -3.307 1.00 68.90 328 VAL A N 1
ATOM 1971 C CA . VAL A 1 192 ? -52.566 24.309 -3.317 1.00 71.43 328 VAL A CA 1
ATOM 1972 C C . VAL A 1 192 ? -53.103 24.771 -4.655 1.00 78.62 328 VAL A C 1
ATOM 1973 O O . VAL A 1 192 ? -53.590 25.884 -4.813 1.00 77.48 328 VAL A O 1
ATOM 1986 N N . LYS A 1 193 ? -53.007 23.884 -5.618 1.00 91.29 329 LYS A N 1
ATOM 1987 C CA . LYS A 1 193 ? -53.588 24.115 -6.919 1.00 97.40 329 LYS A CA 1
ATOM 1988 C C . LYS A 1 193 ? -55.059 24.120 -6.701 1.00 93.55 329 LYS A C 1
ATOM 1989 O O . LYS A 1 193 ? -55.526 23.400 -5.858 1.00 93.28 329 LYS A O 1
ATOM 2008 N N . PRO A 1 194 ? -55.823 24.969 -7.506 1.00 87.56 330 PRO A N 1
ATOM 2009 C CA . PRO A 1 194 ? -57.145 25.271 -6.935 1.00 84.61 330 PRO A CA 1
ATOM 2010 C C . PRO A 1 194 ? -58.318 24.311 -7.184 1.00 86.25 330 PRO A C 1
ATOM 2011 O O . PRO A 1 194 ? -58.183 23.249 -7.790 1.00 91.08 330 PRO A O 1
ATOM 2022 N N . VAL A 1 195 ? -59.485 24.735 -6.712 1.00 85.28 331 VAL A N 1
ATOM 2023 C CA . VAL A 1 195 ? -60.613 23.855 -6.441 1.00 82.31 331 VAL A CA 1
ATOM 2024 C C . VAL A 1 195 ? -61.272 23.303 -7.705 1.00 85.18 331 VAL A C 1
ATOM 2025 O O . VAL A 1 195 ? -61.491 24.027 -8.678 1.00 95.57 331 VAL A O 1
ATOM 2038 N N . ARG A 1 196 ? -61.575 22.008 -7.678 1.00 73.33 332 ARG A N 1
ATOM 2039 C CA . ARG A 1 196 ? -62.397 21.376 -8.702 1.00 66.74 332 ARG A CA 1
ATOM 2040 C C . ARG A 1 196 ? -63.799 21.186 -8.134 1.00 61.94 332 ARG A C 1
ATOM 2041 O O . ARG A 1 196 ? -63.971 21.140 -6.915 1.00 60.59 332 ARG A O 1
ATOM 2062 N N . PRO A 1 197 ? -64.811 21.073 -9.008 1.00 60.34 333 PRO A N 1
ATOM 2063 C CA . PRO A 1 197 ? -66.178 20.960 -8.485 1.00 58.67 333 PRO A CA 1
ATOM 2064 C C . PRO A 1 197 ? -66.368 19.691 -7.656 1.00 54.98 333 PRO A C 1
ATOM 2065 O O . PRO A 1 197 ? -65.746 18.665 -7.933 1.00 55.24 333 PRO A O 1
ATOM 2076 N N . LYS A 1 198 ? -67.233 19.770 -6.652 1.00 52.06 334 LYS A N 1
ATOM 2077 C CA . LYS A 1 198 ? -67.387 18.701 -5.675 1.00 46.77 334 LYS A CA 1
ATOM 2078 C C . LYS A 1 198 ? -67.959 17.429 -6.298 1.00 44.95 334 LYS A C 1
ATOM 2079 O O . LYS A 1 198 ? -67.584 16.321 -5.914 1.00 42.71 334 LYS A O 1
ATOM 2098 N N . VAL A 1 199 ? -68.865 17.596 -7.256 1.00 46.62 335 VAL A N 1
ATOM 2099 C CA . VAL A 1 199 ? -69.515 16.462 -7.904 1.00 48.13 335 VAL A CA 1
ATOM 2100 C C . VAL A 1 199 ? -68.478 15.639 -8.657 1.00 48.81 335 VAL A C 1
ATOM 2101 O O . VAL A 1 199 ? -68.492 14.410 -8.610 1.00 47.34 335 VAL A O 1
ATOM 2114 N N . GLU A 1 200 ? -67.579 16.330 -9.351 1.00 51.05 336 GLU A N 1
ATOM 2115 C CA . GLU A 1 200 ? -66.564 15.676 -10.168 1.00 55.23 336 GLU A CA 1
ATOM 2116 C C . GLU A 1 200 ? -65.578 14.902 -9.299 1.00 51.63 336 GLU A C 1
ATOM 2117 O O . GLU A 1 200 ? -65.250 13.752 -9.592 1.00 53.28 336 GLU A O 1
ATOM 2129 N N . LEU A 1 201 ? -65.113 15.538 -8.230 1.00 47.12 337 LEU A N 1
ATOM 2130 C CA . LEU A 1 201 ? -64.163 14.910 -7.320 1.00 43.48 337 LEU A CA 1
ATOM 2131 C C . LEU A 1 201 ? -64.753 13.643 -6.711 1.00 42.10 337 LEU A C 1
ATOM 2132 O O . LEU A 1 201 ? -64.080 12.619 -6.608 1.00 41.61 337 LEU A O 1
ATOM 2148 N N . ARG A 1 202 ? -66.017 13.722 -6.314 1.00 43.21 338 ARG A N 1
ATOM 2149 C CA . ARG A 1 202 ? -66.709 12.586 -5.726 1.00 41.82 338 ARG A CA 1
ATOM 2150 C C . ARG A 1 202 ? -66.835 11.444 -6.726 1.00 43.71 338 ARG A C 1
ATOM 2151 O O . ARG A 1 202 ? -66.590 10.284 -6.390 1.00 42.46 338 ARG A O 1
ATOM 2172 N N . ARG A 1 203 ? -67.211 11.775 -7.958 1.00 46.68 339 ARG A N 1
ATOM 2173 C CA . ARG A 1 203 ? -67.370 10.766 -8.995 1.00 50.37 339 ARG A CA 1
ATOM 2174 C C . ARG A 1 203 ? -66.055 10.020 -9.210 1.00 49.13 339 ARG A C 1
ATOM 2175 O O . ARG A 1 203 ? -66.035 8.794 -9.317 1.00 48.74 339 ARG A O 1
ATOM 2196 N N . GLU A 1 204 ? -64.958 10.770 -9.259 1.00 50.39 340 GLU A N 1
ATOM 2197 C CA . GLU A 1 204 ? -63.635 10.191 -9.461 1.00 50.93 340 GLU A CA 1
ATOM 2198 C C . GLU A 1 204 ? -63.246 9.235 -8.336 1.00 47.63 340 GLU A C 1
ATOM 2199 O O . GLU A 1 204 ? -62.496 8.285 -8.556 1.00 47.74 340 GLU A O 1
ATOM 2211 N N . LEU A 1 205 ? -63.759 9.485 -7.136 1.00 44.87 341 LEU A N 1
ATOM 2212 C CA . LEU A 1 205 ? -63.391 8.689 -5.968 1.00 44.84 341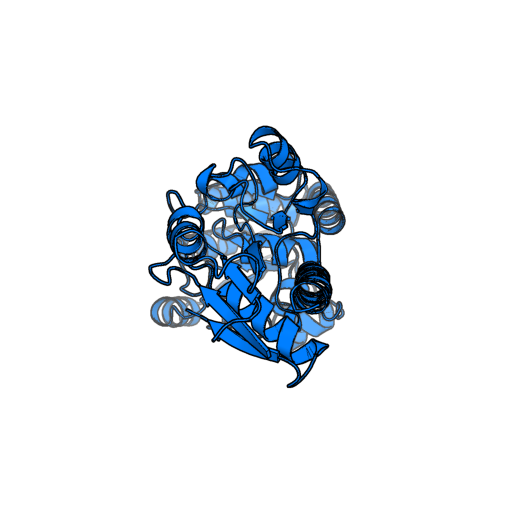 LEU A CA 1
ATOM 2213 C C . LEU A 1 205 ? -64.372 7.548 -5.698 1.00 44.82 341 LEU A C 1
ATOM 2214 O O . LEU A 1 205 ? -64.140 6.725 -4.815 1.00 41.52 341 LEU A O 1
ATOM 2230 N N . GLY A 1 206 ? -65.456 7.488 -6.466 1.00 47.70 342 GLY A N 1
ATOM 2231 C CA . GLY A 1 206 ? -66.442 6.434 -6.304 1.00 47.77 342 GLY A CA 1
ATOM 2232 C C . GLY A 1 206 ? -67.419 6.740 -5.186 1.00 42.09 342 GLY A C 1
ATOM 2233 O O . GLY A 1 206 ? -68.111 5.850 -4.688 1.00 41.64 342 GLY A O 1
ATOM 2237 N N . MET A 1 207 ? -67.473 8.009 -4.793 1.00 38.51 343 MET A N 1
ATOM 2238 C CA . MET A 1 207 ? -68.389 8.453 -3.753 1.00 34.07 343 MET A CA 1
ATOM 2239 C C . MET A 1 207 ? -69.740 8.796 -4.374 1.00 34.60 343 MET A C 1
ATOM 2240 O O . MET A 1 207 ? -69.832 9.021 -5.578 1.00 36.74 343 MET A O 1
ATOM 2254 N N . ASP A 1 208 ? -70.787 8.825 -3.555 1.00 34.07 344 ASP A N 1
ATOM 2255 C CA . ASP A 1 208 ? -72.079 9.329 -4.004 1.00 38.21 344 ASP A CA 1
ATOM 2256 C C . ASP A 1 208 ? -71.902 10.805 -4.340 1.00 40.45 344 ASP A C 1
ATOM 2257 O O . ASP A 1 208 ? -71.107 11.499 -3.707 1.00 41.11 344 ASP A O 1
ATOM 2266 N N . GLU A 1 209 ? -72.639 11.285 -5.334 1.00 41.84 345 GLU A N 1
ATOM 2267 C CA . GLU A 1 209 ? -72.444 12.641 -5.837 1.00 42.65 345 GLU A CA 1
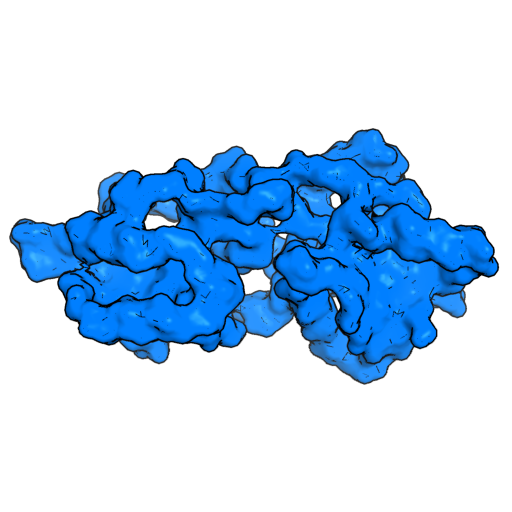ATOM 2268 C C . GLU A 1 209 ? -73.097 13.715 -4.970 1.00 42.09 345 GLU A C 1
ATOM 2269 O O . GLU A 1 209 ? -72.595 14.834 -4.881 1.00 42.88 345 GLU A O 1
ATOM 2281 N N . ASN A 1 210 ? -74.205 13.372 -4.323 1.00 42.84 346 ASN A N 1
ATOM 2282 C CA . ASN A 1 210 ? -75.050 14.373 -3.682 1.00 46.29 346 ASN A CA 1
ATOM 2283 C C . ASN A 1 210 ? -74.983 14.365 -2.155 1.00 43.59 346 ASN A C 1
ATOM 2284 O O . ASN A 1 210 ? -75.184 15.399 -1.517 1.00 45.43 346 ASN A O 1
ATOM 2295 N N . LEU A 1 211 ? -74.700 13.206 -1.570 1.00 41.80 347 LEU A N 1
ATOM 2296 C CA . LEU A 1 211 ? -74.670 13.086 -0.117 1.00 38.07 347 LEU A CA 1
ATOM 2297 C C . LEU A 1 211 ? -73.505 13.868 0.490 1.00 35.27 347 LEU A C 1
ATOM 2298 O O . LEU A 1 211 ? -72.375 13.796 -0.002 1.00 35.34 347 LEU A O 1
ATOM 2314 N N . PRO A 1 212 ? -73.778 14.628 1.562 1.00 33.73 348 PRO A N 1
ATOM 2315 C CA . PRO A 1 212 ? -72.676 15.281 2.271 1.00 30.70 348 PRO A CA 1
ATOM 2316 C C . PRO A 1 212 ? -71.702 14.225 2.782 1.00 26.46 348 PRO A C 1
ATOM 2317 O O . PRO A 1 212 ? -72.128 13.126 3.143 1.00 24.43 348 PRO A O 1
ATOM 2328 N N . ALA A 1 213 ? -70.414 14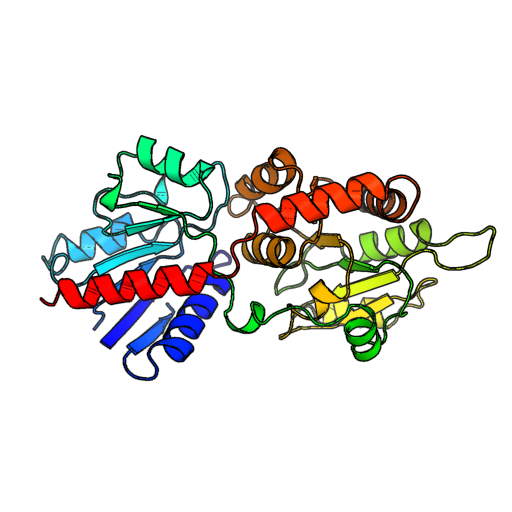.550 2.796 1.00 26.85 349 ALA A N 1
ATOM 2329 C CA . ALA A 1 213 ? -69.387 13.560 3.082 1.00 24.87 349 ALA A CA 1
ATOM 2330 C C . ALA A 1 213 ? -68.440 14.022 4.179 1.00 22.72 349 ALA A C 1
ATOM 2331 O O . ALA A 1 213 ? -67.989 15.165 4.187 1.00 23.42 349 ALA A O 1
ATOM 2338 N N . VAL A 1 214 ? -68.135 13.117 5.102 1.00 20.28 350 VAL A N 1
ATOM 2339 C CA . VAL A 1 214 ? -67.136 13.389 6.123 1.00 20.00 350 VAL A CA 1
ATOM 2340 C C . VAL A 1 214 ? -65.858 12.613 5.805 1.00 20.51 350 VAL A C 1
ATOM 2341 O O . VAL A 1 214 ? -65.893 11.406 5.545 1.00 20.58 350 VAL A O 1
ATOM 2354 N N . LEU A 1 215 ? -64.740 13.331 5.791 1.00 21.40 351 LEU A N 1
ATOM 2355 C CA . LEU A 1 215 ? -63.424 12.729 5.641 1.00 22.37 351 LEU A CA 1
ATOM 2356 C C . LEU A 1 215 ? -62.901 12.289 7.007 1.00 21.27 351 LEU A C 1
ATOM 2357 O O . LEU A 1 215 ? -62.845 13.083 7.942 1.00 20.94 351 LEU A O 1
ATOM 2373 N N . LEU A 1 216 ? -62.525 11.021 7.114 1.00 21.84 352 LEU A N 1
ATOM 2374 C CA . LEU A 1 216 ? -62.024 10.457 8.362 1.00 22.05 352 LEU A CA 1
ATOM 2375 C C . LEU A 1 216 ? -60.607 9.941 8.146 1.00 24.28 352 LEU A C 1
ATOM 2376 O O . LEU A 1 216 ? -60.377 9.088 7.293 1.00 25.43 352 LEU A O 1
ATOM 2392 N N . MET A 1 217 ? -59.651 10.469 8.903 1.00 25.17 353 MET A N 1
ATOM 2393 C CA . MET A 1 217 ? -58.261 10.051 8.759 1.00 29.48 353 MET A CA 1
ATOM 2394 C C . MET A 1 217 ? -57.486 10.248 10.057 1.00 32.85 353 MET A C 1
ATOM 2395 O O . MET A 1 217 ? -58.035 10.706 11.055 1.00 32.17 353 MET A O 1
ATOM 2409 N N . GLY A 1 218 ? -56.208 9.886 10.040 1.00 36.30 354 GLY A N 1
ATOM 2410 C CA . GLY A 1 218 ? -55.365 9.997 11.216 1.00 38.18 354 GLY A CA 1
ATOM 2411 C C . GLY A 1 218 ? -53.898 10.075 10.847 1.00 41.10 354 GLY A C 1
ATOM 2412 O O . GLY A 1 218 ? -53.097 9.247 11.277 1.00 42.74 354 GLY A O 1
ATOM 2416 N N . GLY A 1 219 ? -53.549 11.071 10.039 1.00 40.53 355 GLY A N 1
ATOM 2417 C CA . GLY A 1 219 ? -52.172 11.277 9.625 1.00 44.74 355 GLY A CA 1
ATOM 2418 C C . GLY A 1 219 ? -51.671 10.195 8.686 1.00 47.43 355 GLY A C 1
ATOM 2419 O O . GLY A 1 219 ? -52.458 9.431 8.126 1.00 45.67 355 GLY A O 1
ATOM 2423 N N . GLY A 1 220 ? -50.353 10.126 8.520 1.00 50.43 356 GLY A N 1
ATOM 2424 C CA . GLY A 1 220 ? -49.745 9.187 7.594 1.00 51.43 356 GLY A CA 1
ATOM 2425 C C . GLY A 1 220 ? -49.868 7.726 7.995 1.00 49.63 356 GLY A C 1
ATOM 2426 O O . GLY A 1 220 ? -49.824 6.844 7.138 1.00 48.16 356 GLY A O 1
ATOM 2430 N N . GLU A 1 221 ? -50.030 7.464 9.290 1.00 53.03 357 GLU A N 1
ATOM 2431 C CA . GLU A 1 221 ? -50.001 6.094 9.803 1.00 54.89 357 GLU A CA 1
ATOM 2432 C C . GLU A 1 221 ? -51.377 5.592 10.248 1.00 48.67 357 GLU A C 1
ATOM 2433 O O . GLU A 1 221 ? -51.494 4.497 10.799 1.00 48.39 357 GLU A O 1
ATOM 2445 N N . GLY A 1 222 ? -52.412 6.390 10.014 1.00 43.85 358 GLY A N 1
ATOM 2446 C CA . GLY A 1 222 ? -53.773 5.965 10.296 1.00 40.71 358 GLY A CA 1
ATOM 2447 C C . GLY A 1 222 ? -54.019 5.670 11.765 1.00 41.71 358 GLY A C 1
ATOM 2448 O O . GLY A 1 222 ? -54.434 4.567 12.124 1.00 41.69 358 GLY A O 1
ATOM 2452 N N . MET A 1 223 ? -53.769 6.664 12.613 1.00 44.96 359 MET A N 1
ATOM 2453 C CA . MET A 1 223 ? -53.962 6.521 14.053 1.00 45.91 359 MET A CA 1
ATOM 2454 C C . MET A 1 223 ? -55.367 6.970 14.435 1.00 38.47 359 MET A C 1
ATOM 2455 O O . MET A 1 223 ? -56.060 7.603 13.641 1.00 35.26 359 MET A O 1
ATOM 2469 N N . GLY A 1 224 ? -55.776 6.651 15.658 1.00 34.63 360 GLY A N 1
ATOM 2470 C CA . GLY A 1 224 ? -57.083 7.040 16.159 1.00 33.11 360 GLY A CA 1
ATOM 2471 C C . GLY A 1 224 ? -58.075 5.895 16.075 1.00 33.87 360 GLY A C 1
ATOM 2472 O O . GLY A 1 224 ? -57.849 4.933 15.344 1.00 35.61 360 GLY A O 1
ATOM 2476 N N . PRO A 1 225 ? -59.184 5.993 16.827 1.00 35.10 361 PRO A N 1
ATOM 2477 C CA . PRO A 1 225 ? -60.258 4.993 16.835 1.00 34.92 361 PRO A CA 1
ATOM 2478 C C . PRO A 1 225 ? -61.089 5.067 15.555 1.00 33.61 361 PRO A C 1
ATOM 2479 O O . PRO A 1 225 ? -62.296 5.314 15.593 1.00 32.35 361 PRO A O 1
ATOM 2490 N N . ILE A 1 226 ? -60.430 4.846 14.424 1.00 33.29 362 ILE A N 1
ATOM 2491 C CA . ILE A 1 226 ? -61.047 5.062 13.122 1.00 29.89 362 ILE A CA 1
ATOM 2492 C C . ILE A 1 226 ? -62.224 4.119 12.879 1.00 26.14 362 ILE A C 1
ATOM 2493 O O . ILE A 1 226 ? -63.304 4.564 12.491 1.00 24.24 362 ILE A O 1
ATOM 2509 N N . GLU A 1 227 ? -62.032 2.828 13.127 1.00 25.33 363 GLU A N 1
ATOM 2510 C CA . GLU A 1 227 ? -63.102 1.859 12.908 1.00 25.70 363 GLU A CA 1
ATOM 2511 C C . GLU A 1 227 ? -64.324 2.160 13.781 1.00 25.71 363 GLU A C 1
ATOM 2512 O O . GLU A 1 227 ? -65.456 2.168 13.295 1.00 25.21 363 GLU A O 1
ATOM 2524 N N . ALA A 1 228 ? -64.091 2.395 15.069 1.00 26.72 364 ALA A N 1
ATOM 2525 C CA . ALA A 1 228 ? -65.175 2.689 16.001 1.00 26.65 364 ALA A CA 1
ATOM 2526 C C . ALA A 1 228 ? -65.953 3.926 15.552 1.00 23.24 364 ALA A C 1
ATOM 2527 O O . ALA A 1 228 ? -67.179 3.984 15.673 1.00 21.88 364 ALA A O 1
ATOM 2534 N N . THR A 1 229 ? -65.235 4.907 15.015 1.00 22.08 365 THR A N 1
ATOM 2535 C CA . THR A 1 229 ? -65.851 6.150 14.560 1.00 21.18 365 THR A CA 1
ATOM 2536 C C . THR A 1 229 ? -66.640 5.916 13.271 1.00 19.60 365 THR A C 1
ATOM 2537 O O . THR A 1 229 ? -67.744 6.442 13.105 1.00 18.30 365 THR A O 1
ATOM 2548 N N . ALA A 1 230 ? -66.079 5.114 12.369 1.00 19.86 366 ALA A N 1
ATOM 2549 C CA . ALA A 1 230 ? -66.753 4.787 11.116 1.00 20.43 366 ALA A CA 1
ATOM 2550 C C . ALA A 1 230 ? -68.065 4.054 11.393 1.00 20.62 366 ALA A C 1
ATOM 2551 O O . ALA A 1 230 ? -69.087 4.339 10.774 1.00 21.13 366 ALA A O 1
ATOM 2558 N N . ARG A 1 231 ? -68.031 3.114 12.331 1.00 19.77 367 ARG A N 1
ATOM 2559 C CA . ARG A 1 231 ? -69.233 2.397 12.741 1.00 21.06 367 ARG A CA 1
ATOM 2560 C C . ARG A 1 231 ? -70.293 3.340 13.305 1.00 20.92 367 ARG A C 1
ATOM 2561 O O . ARG A 1 231 ? -71.468 3.249 12.951 1.00 21.31 367 ARG A O 1
ATOM 2582 N N . ALA A 1 232 ? -69.877 4.232 14.198 1.00 21.11 368 ALA A N 1
ATOM 2583 C CA . ALA A 1 232 ? -70.791 5.207 14.785 1.00 21.48 368 ALA A CA 1
ATOM 2584 C C . ALA A 1 232 ? -71.406 6.091 13.706 1.00 21.33 368 ALA A C 1
ATOM 2585 O O . ALA A 1 232 ? -72.595 6.395 13.747 1.00 20.36 368 ALA A O 1
ATOM 2592 N N . LEU A 1 233 ? -70.589 6.500 12.741 1.00 20.22 369 LEU A N 1
ATOM 2593 C CA . LEU A 1 233 ? -71.049 7.352 11.648 1.00 20.50 369 LEU A CA 1
ATOM 2594 C C . LEU A 1 233 ? -72.061 6.627 10.771 1.00 22.33 369 LEU A C 1
ATOM 2595 O O . LEU A 1 233 ? -73.043 7.220 10.315 1.00 22.62 369 LEU A O 1
ATOM 2611 N N . ALA A 1 234 ? -71.809 5.344 10.527 1.00 23.27 370 ALA A N 1
ATOM 2612 C CA . ALA A 1 234 ? -72.686 4.543 9.685 1.00 24.51 370 ALA A CA 1
ATOM 2613 C C . ALA A 1 234 ? -74.088 4.482 10.286 1.00 26.26 370 ALA A C 1
ATOM 2614 O O . ALA A 1 234 ? -75.081 4.566 9.566 1.00 28.46 370 ALA A O 1
ATOM 2621 N N . ASP A 1 235 ? -74.165 4.340 11.607 1.00 26.22 371 ASP A N 1
ATOM 2622 C CA . ASP A 1 235 ? -75.451 4.288 12.296 1.00 28.55 371 ASP A CA 1
ATOM 2623 C C . ASP A 1 235 ? -76.082 5.681 12.399 1.00 28.79 371 ASP A C 1
ATOM 2624 O O . ASP A 1 235 ? -77.303 5.822 12.321 1.00 32.43 371 ASP A O 1
ATOM 2633 N N . ALA A 1 236 ? -75.250 6.706 12.566 1.00 25.71 372 ALA A N 1
ATOM 2634 C CA . ALA A 1 236 ? -75.745 8.062 12.800 1.00 26.84 372 ALA A CA 1
ATOM 2635 C C . ALA A 1 236 ? -76.219 8.759 11.523 1.00 27.24 372 ALA A C 1
ATOM 2636 O O . ALA A 1 236 ? -77.081 9.634 11.577 1.00 29.58 372 ALA A O 1
ATOM 2643 N N . LEU A 1 237 ? -75.658 8.376 10.381 1.00 26.00 373 LEU A N 1
ATOM 2644 C CA . LEU A 1 237 ? -75.987 9.024 9.114 1.00 27.12 373 LEU A CA 1
ATOM 2645 C C . LEU A 1 237 ? -76.917 8.181 8.244 1.00 30.22 373 LEU A C 1
ATOM 2646 O O . LEU A 1 237 ? -76.913 8.304 7.021 1.00 31.17 373 LEU A O 1
ATOM 2662 N N . TYR A 1 238 ? -77.710 7.326 8.880 1.00 33.90 374 TYR A N 1
ATOM 2663 C CA . TYR A 1 238 ? -78.695 6.522 8.172 1.00 36.62 374 TYR A CA 1
ATOM 2664 C C . TYR A 1 238 ? -80.093 6.873 8.663 1.00 40.16 374 TYR A C 1
ATOM 2665 O O . TYR A 1 238 ? -80.416 6.680 9.836 1.00 43.06 374 TYR A O 1
ATOM 2683 N N . ASP A 1 239 ? -80.913 7.398 7.758 1.00 40.68 375 ASP A N 1
ATOM 2684 C CA . ASP A 1 239 ? -82.279 7.788 8.088 1.00 43.54 375 ASP A CA 1
ATOM 2685 C C . ASP A 1 239 ? -83.223 6.598 7.935 1.00 46.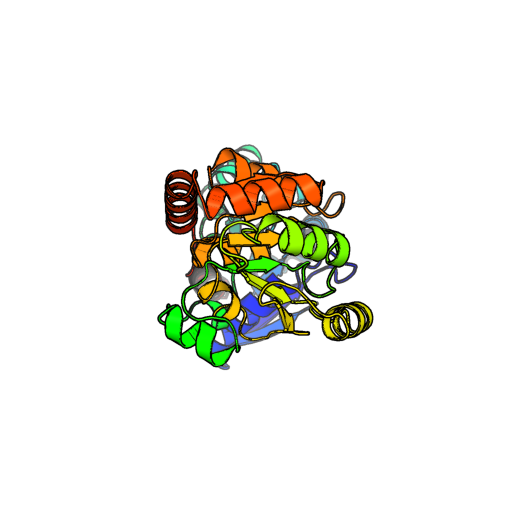85 375 ASP A C 1
ATOM 2686 O O . ASP A 1 239 ? -83.532 6.176 6.824 1.00 46.65 375 ASP A O 1
ATOM 2695 N N . LYS A 1 240 ? -83.684 6.073 9.067 1.00 50.78 376 LYS A N 1
ATOM 2696 C CA . LYS A 1 240 ? -84.471 4.839 9.105 1.00 57.42 376 LYS A CA 1
ATOM 2697 C C . LYS A 1 240 ? -85.952 5.028 8.754 1.00 61.37 376 LYS A C 1
ATOM 2698 O O . LYS A 1 240 ? -86.728 4.076 8.811 1.00 60.72 376 LYS A O 1
ATOM 2717 N N . ASN A 1 241 ? -86.340 6.251 8.402 1.00 67.50 377 ASN A N 1
ATOM 2718 C CA . ASN A 1 241 ? -87.722 6.539 8.016 1.00 71.00 377 ASN A CA 1
ATOM 2719 C C . ASN A 1 241 ? -87.863 6.679 6.500 1.00 68.54 377 ASN A C 1
ATOM 2720 O O . ASN A 1 241 ? -88.965 6.584 5.959 1.00 72.59 377 ASN A O 1
ATOM 2731 N N . LEU A 1 242 ? -86.743 6.922 5.827 1.00 57.21 378 LEU A N 1
ATOM 2732 C CA . LEU A 1 242 ? -86.677 6.848 4.371 1.00 58.12 378 LEU A CA 1
ATOM 2733 C C . LEU A 1 242 ? -85.914 5.590 3.963 1.00 57.10 378 LEU A C 1
ATOM 2734 O O . LEU A 1 242 ? -85.866 5.230 2.786 1.00 59.77 378 LEU A O 1
ATOM 2750 N N . GLY A 1 243 ? -85.324 4.920 4.950 1.00 54.23 379 GLY A N 1
ATOM 2751 C CA . GLY A 1 243 ? -84.533 3.727 4.706 1.00 49.39 379 GLY A CA 1
ATOM 2752 C C . GLY A 1 243 ? -83.340 3.997 3.808 1.00 45.35 379 GLY A C 1
ATOM 2753 O O . GLY A 1 243 ? -83.020 3.192 2.936 1.00 45.42 379 GLY A O 1
ATOM 2757 N N . GLU A 1 244 ? -82.679 5.132 4.016 1.00 42.67 380 GLU A N 1
ATOM 2758 C CA . GLU A 1 244 ? -81.514 5.486 3.210 1.00 44.42 380 GLU A CA 1
ATOM 2759 C C . GLU A 1 244 ? -80.490 6.322 3.972 1.00 40.66 380 GLU A C 1
ATOM 2760 O O . GLU A 1 244 ? -80.719 6.735 5.111 1.00 42.06 380 GLU A O 1
ATOM 2772 N N . ALA A 1 245 ? -79.356 6.559 3.322 1.00 37.89 381 ALA A N 1
ATOM 2773 C CA . ALA A 1 245 ? -78.262 7.312 3.910 1.00 35.43 381 ALA A CA 1
ATOM 2774 C C . ALA A 1 245 ? -78.492 8.808 3.723 1.00 37.22 381 ALA A C 1
ATOM 2775 O O . ALA A 1 245 ? -78.955 9.246 2.671 1.00 41.06 381 ALA A O 1
ATOM 2782 N N . VAL A 1 246 ? -78.176 9.585 4.754 1.00 35.42 382 VAL A N 1
ATOM 2783 C CA . VAL A 1 246 ? -78.250 11.039 4.673 1.00 35.96 382 VAL A CA 1
ATOM 2784 C C . VAL A 1 246 ? -76.840 11.621 4.649 1.00 34.02 382 VAL A C 1
ATOM 2785 O O . VAL A 1 246 ? -76.656 12.833 4.553 1.00 35.28 382 VAL A O 1
ATOM 2798 N N . GLY A 1 247 ? -75.844 10.744 4.736 1.00 31.20 383 GLY A N 1
ATOM 2799 C CA . GLY A 1 247 ? -74.455 11.158 4.654 1.00 29.43 383 GLY A CA 1
ATOM 2800 C C . GLY A 1 247 ? -73.574 10.029 4.156 1.00 27.70 383 GLY A C 1
ATOM 2801 O O . GLY A 1 247 ? -74.038 8.903 3.973 1.00 28.24 383 GLY A O 1
ATOM 2805 N N . GLN A 1 248 ? -72.299 10.328 3.930 1.00 26.86 384 GLN A N 1
ATOM 2806 C CA . GLN A 1 248 ? -71.355 9.310 3.492 1.00 25.25 384 GLN A CA 1
ATOM 2807 C C . GLN A 1 248 ? -69.971 9.594 4.055 1.00 22.96 384 GLN A C 1
ATOM 2808 O O . GLN A 1 248 ? -69.715 10.680 4.561 1.00 21.72 384 GLN A O 1
ATOM 2822 N N . VAL A 1 249 ? -69.080 8.615 3.951 1.00 23.19 385 VAL A N 1
ATOM 2823 C CA . VAL A 1 249 ? -67.767 8.718 4.567 1.00 22.27 385 VAL A CA 1
ATOM 2824 C C . VAL A 1 249 ? -66.655 8.393 3.579 1.00 23.67 385 VAL A C 1
ATOM 2825 O O . VAL A 1 249 ? -66.774 7.474 2.772 1.00 24.66 385 VAL A O 1
ATOM 2838 N N . LEU A 1 250 ? -65.579 9.165 3.653 1.00 23.19 386 LEU A N 1
ATOM 2839 C CA . LEU A 1 2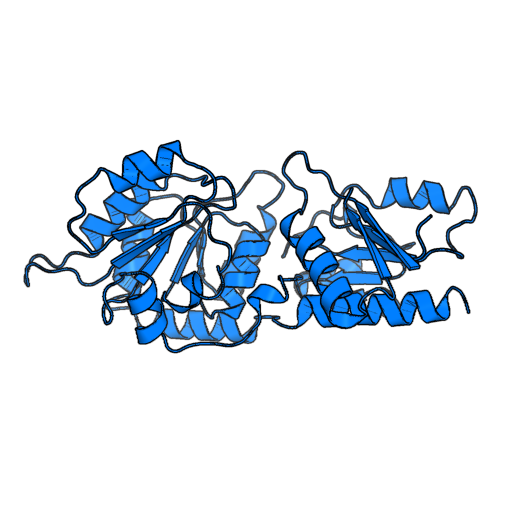50 ? -64.352 8.865 2.932 1.00 24.84 386 LEU A CA 1
ATOM 2840 C C . LEU A 1 250 ? -63.273 8.627 3.977 1.00 24.34 386 LEU A C 1
ATOM 2841 O O . LEU A 1 250 ? -62.965 9.515 4.772 1.00 24.71 386 LEU A O 1
ATOM 2857 N N . ILE A 1 251 ? -62.715 7.424 3.993 1.00 24.26 387 ILE A N 1
ATOM 2858 C CA . ILE A 1 251 ? -61.714 7.068 4.992 1.00 23.82 387 ILE A CA 1
ATOM 2859 C C . ILE A 1 251 ? -60.343 6.937 4.346 1.00 26.06 387 ILE A C 1
ATOM 2860 O O . ILE A 1 251 ? -60.165 6.185 3.390 1.00 26.69 387 ILE A O 1
ATOM 2876 N N . ILE A 1 252 ? -59.378 7.683 4.871 1.00 27.20 388 ILE A N 1
ATOM 2877 C CA . ILE A 1 252 ? -57.998 7.585 4.414 1.00 30.81 388 ILE A CA 1
ATOM 2878 C C . ILE A 1 252 ? -57.141 6.971 5.515 1.00 31.53 388 ILE A C 1
ATOM 2879 O O . ILE A 1 252 ? -56.921 7.585 6.555 1.00 31.37 388 ILE A O 1
ATOM 2895 N N . CYS A 1 253 ? -56.660 5.755 5.276 1.00 32.87 389 CYS A N 1
ATOM 2896 C CA . CYS A 1 253 ? -55.923 5.000 6.287 1.00 34.79 389 CYS A CA 1
ATOM 2897 C C . CYS A 1 253 ? -54.424 5.236 6.212 1.00 37.23 389 CYS A C 1
ATOM 2898 O O . CYS A 1 253 ? -53.669 4.702 7.024 1.00 37.27 389 CYS A O 1
ATOM 2906 N N . GLY A 1 254 ? -53.993 6.025 5.233 1.00 39.46 390 GLY A N 1
ATOM 2907 C CA . GLY A 1 254 ? -52.581 6.293 5.047 1.00 44.64 390 GLY A CA 1
ATOM 2908 C C . GLY A 1 254 ? -51.810 5.016 4.776 1.00 47.22 390 GLY A C 1
ATOM 2909 O O . GLY A 1 254 ? -52.090 4.304 3.811 1.00 48.42 390 GLY A O 1
ATOM 2913 N N . ARG A 1 255 ? -50.840 4.724 5.636 1.00 49.43 391 ARG A N 1
ATOM 2914 C CA . ARG A 1 255 ? -50.006 3.539 5.481 1.00 51.61 391 ARG A CA 1
ATOM 2915 C C . ARG A 1 255 ? -50.490 2.380 6.348 1.00 46.90 391 ARG A C 1
ATOM 2916 O O . ARG A 1 255 ? -49.889 1.307 6.349 1.00 47.93 391 ARG A O 1
ATOM 2937 N N . ASN A 1 256 ? -51.578 2.590 7.081 1.00 41.74 392 ASN A N 1
ATOM 2938 C CA . ASN A 1 256 ? -52.124 1.540 7.931 1.00 42.28 392 ASN A CA 1
ATOM 2939 C C . ASN A 1 256 ? -52.841 0.481 7.099 1.00 41.88 392 ASN A C 1
ATOM 2940 O O . ASN A 1 256 ? -54.064 0.510 6.952 1.00 39.83 392 ASN A O 1
ATOM 2951 N N . LYS A 1 257 ? -52.072 -0.454 6.552 1.00 45.02 393 LYS A N 1
ATOM 2952 C CA . LYS A 1 257 ? -52.621 -1.458 5.649 1.00 47.06 393 LYS A CA 1
ATOM 2953 C C . LYS A 1 257 ? -53.574 -2.410 6.369 1.00 44.14 393 LYS A C 1
ATOM 2954 O O . LYS A 1 257 ? -54.577 -2.844 5.801 1.00 42.73 393 LYS A O 1
ATOM 2973 N N . LYS A 1 258 ? -53.254 -2.732 7.617 1.00 46.30 394 LYS A N 1
ATOM 2974 C CA . LYS A 1 258 ? -54.087 -3.620 8.415 1.00 46.08 394 LYS A CA 1
ATOM 2975 C C . LYS A 1 258 ? -55.488 -3.029 8.577 1.00 41.65 394 LYS A C 1
ATOM 2976 O O . LYS A 1 258 ? -56.487 -3.723 8.400 1.00 41.63 394 LYS A O 1
ATOM 2995 N N . LEU A 1 259 ? -55.555 -1.742 8.904 1.00 39.14 395 LEU A N 1
ATOM 2996 C CA . LEU A 1 259 ? -56.837 -1.065 9.077 1.00 35.63 395 LEU A CA 1
ATOM 2997 C C . LEU A 1 259 ? -57.591 -1.006 7.751 1.00 34.44 395 LEU A C 1
ATOM 2998 O O . LEU A 1 259 ? -58.805 -1.207 7.704 1.00 33.29 395 LEU A O 1
ATOM 3014 N N . GLN A 1 260 ? -56.857 -0.737 6.675 1.00 36.36 396 GLN A N 1
ATOM 3015 C CA . GLN A 1 260 ? -57.452 -0.606 5.351 1.00 35.13 396 GLN A CA 1
ATOM 3016 C C . GLN A 1 260 ? -58.194 -1.876 4.930 1.00 35.73 396 GLN A C 1
ATOM 3017 O O . GLN A 1 260 ? -59.285 -1.801 4.367 1.00 35.31 396 GLN A O 1
ATOM 3031 N N . SER A 1 261 ? -57.608 -3.038 5.203 1.00 36.61 397 SER A N 1
ATOM 3032 C CA . SER A 1 261 ? -58.226 -4.305 4.813 1.00 38.39 397 SER A CA 1
ATOM 3033 C C . SER A 1 261 ? -59.414 -4.631 5.701 1.00 36.09 397 SER A C 1
ATOM 3034 O O . SER A 1 261 ? -60.440 -5.121 5.232 1.00 37.09 397 SER A O 1
ATOM 3042 N N . LYS A 1 262 ? -59.258 -4.367 6.992 1.00 34.52 398 LYS A N 1
ATOM 3043 C CA . LYS A 1 262 ? -60.341 -4.559 7.943 1.00 33.57 398 LYS A CA 1
ATOM 3044 C C . LYS A 1 262 ? -61.575 -3.785 7.496 1.00 32.18 398 LYS A C 1
ATOM 3045 O O . LYS A 1 262 ? -62.648 -4.358 7.325 1.00 32.95 398 LYS A O 1
ATOM 3064 N N . LEU A 1 263 ? -61.413 -2.481 7.307 1.00 29.11 399 LEU A N 1
ATOM 3065 C CA . LEU A 1 263 ? -62.520 -1.607 6.934 1.00 27.14 399 LEU A CA 1
ATOM 3066 C C . LEU A 1 263 ? -63.103 -1.968 5.569 1.00 27.90 399 LEU A C 1
ATOM 3067 O O . LEU A 1 263 ? -64.316 -1.926 5.372 1.00 27.12 399 LEU A O 1
ATOM 3083 N N . SER A 1 264 ? -62.230 -2.321 4.631 1.00 30.58 400 SER A N 1
ATOM 3084 C CA . SER A 1 264 ? -62.651 -2.636 3.270 1.00 32.30 400 SER A CA 1
ATOM 3085 C C . SER A 1 264 ? -63.460 -3.933 3.186 1.00 32.74 400 SER A C 1
ATOM 3086 O O . SER A 1 264 ? -64.230 -4.124 2.245 1.00 33.75 400 SER A O 1
ATOM 3094 N N . SER A 1 265 ? -63.282 -4.823 4.157 1.00 32.61 401 SER A N 1
ATOM 3095 C CA . SER A 1 265 ? -63.940 -6.131 4.120 1.00 34.23 401 SER A CA 1
ATOM 3096 C C . SER A 1 265 ? -65.341 -6.090 4.728 1.00 32.64 401 SER A C 1
ATOM 3097 O O . SER A 1 265 ? -66.105 -7.044 4.605 1.00 34.17 401 SER A O 1
ATOM 3105 N N . LEU A 1 266 ? -65.677 -4.983 5.378 1.00 30.31 402 LEU A N 1
ATOM 3106 C CA . LEU A 1 266 ? -66.970 -4.852 6.039 1.00 29.20 402 LEU A CA 1
ATOM 3107 C C . LEU A 1 266 ? -68.020 -4.263 5.106 1.00 28.73 402 LEU A C 1
ATOM 3108 O O . LEU A 1 266 ? -67.711 -3.421 4.266 1.00 28.36 402 LEU A O 1
ATOM 3124 N N . ASP A 1 267 ? -69.259 -4.723 5.251 1.00 29.13 403 ASP A N 1
ATOM 3125 C CA . ASP A 1 267 ? -70.393 -4.087 4.600 1.00 30.24 403 ASP A CA 1
ATOM 3126 C C . ASP A 1 267 ? -70.827 -2.879 5.422 1.00 30.06 403 ASP A C 1
ATOM 3127 O O . ASP A 1 267 ? -71.048 -2.980 6.629 1.00 31.88 403 ASP A O 1
ATOM 3136 N N . TRP A 1 268 ? -70.933 -1.732 4.763 1.00 28.76 404 TRP A N 1
ATOM 3137 C CA . TRP A 1 268 ? -71.381 -0.508 5.410 1.00 27.00 404 TRP A CA 1
ATOM 3138 C C . TRP A 1 268 ? -72.764 -0.151 4.884 1.00 27.50 404 TRP A C 1
ATOM 3139 O O . TRP A 1 268 ? -73.036 -0.311 3.695 1.00 27.37 404 TRP A O 1
ATOM 3160 N N . LYS A 1 269 ? -73.643 0.332 5.756 1.00 29.95 405 LYS A N 1
ATOM 3161 C CA . LYS A 1 269 ? -75.014 0.621 5.335 1.00 33.07 405 LYS A CA 1
ATOM 3162 C C . LYS A 1 269 ? -75.179 2.038 4.779 1.00 32.42 405 LYS A C 1
ATOM 3163 O O . LYS A 1 269 ? -76.258 2.411 4.326 1.00 36.23 405 LYS A O 1
ATOM 3182 N N . ILE A 1 270 ? -74.106 2.823 4.820 1.00 26.27 406 ILE A N 1
ATOM 3183 C CA . ILE A 1 270 ? -74.037 4.065 4.055 1.00 25.07 406 ILE A CA 1
ATOM 3184 C C . ILE A 1 270 ? -72.820 3.991 3.137 1.00 25.86 406 ILE A C 1
ATOM 3185 O O . ILE A 1 270 ? -71.925 3.177 3.363 1.00 24.92 406 ILE A O 1
ATOM 3201 N N . PRO A 1 271 ? -72.777 4.836 2.096 1.00 28.87 407 PRO A N 1
ATOM 3202 C CA . PRO A 1 271 ? -71.606 4.807 1.211 1.00 29.54 407 PRO A CA 1
ATOM 3203 C C . PRO A 1 271 ? -70.316 5.112 1.976 1.00 27.73 407 PRO A C 1
ATOM 3204 O O . PRO A 1 271 ? -70.195 6.180 2.581 1.00 26.80 407 PRO A O 1
ATOM 3215 N N . VAL A 1 272 ? -69.373 4.176 1.951 1.00 27.22 408 VAL A N 1
ATOM 3216 C CA . VAL A 1 272 ? -68.090 4.354 2.618 1.00 26.81 408 VAL A CA 1
ATOM 3217 C C . VAL A 1 272 ? -66.957 3.943 1.687 1.00 28.43 408 VAL A C 1
ATOM 3218 O O . VAL A 1 272 ? -66.889 2.797 1.256 1.00 30.85 408 VAL A O 1
ATOM 3231 N N . GLN A 1 273 ? -66.071 4.883 1.380 1.00 27.09 409 GLN A N 1
ATOM 3232 C CA . GLN A 1 273 ? -64.900 4.586 0.569 1.00 29.56 409 GLN A CA 1
ATOM 3233 C C . GLN A 1 273 ? -63.676 4.487 1.466 1.00 28.22 409 GLN A C 1
ATOM 3234 O O . GLN A 1 273 ? -63.388 5.399 2.241 1.00 26.62 409 GLN A O 1
ATOM 3248 N N . VAL A 1 274 ? -62.977 3.361 1.372 1.00 29.56 410 VAL A N 1
ATOM 3249 C CA . VAL A 1 274 ? -61.742 3.151 2.117 1.00 30.19 410 VAL A CA 1
ATOM 3250 C C . VAL A 1 274 ? -60.538 3.260 1.186 1.00 34.72 410 VAL A C 1
ATOM 3251 O O . VAL A 1 274 ? -60.426 2.518 0.213 1.00 38.39 410 VAL A O 1
ATOM 3264 N N . LYS A 1 275 ? -59.644 4.196 1.484 1.00 33.56 411 LYS A N 1
ATOM 3265 C CA . LYS A 1 275 ? -58.423 4.377 0.705 1.00 35.45 411 LYS A CA 1
ATOM 3266 C C . LYS A 1 275 ? -57.212 4.097 1.589 1.00 35.62 411 LYS A C 1
ATOM 3267 O O . LYS A 1 275 ? -57.329 4.017 2.810 1.00 32.28 411 LYS A O 1
ATOM 3286 N N . GLY A 1 276 ? -56.048 3.961 0.966 1.00 41.09 412 GLY A N 1
ATOM 3287 C CA . GLY A 1 276 ? -54.823 3.659 1.682 1.00 43.55 412 GLY A CA 1
ATOM 3288 C C . GLY A 1 276 ? -54.046 4.944 1.859 1.00 43.57 412 GLY A C 1
ATOM 3289 O O . GLY A 1 276 ? -54.467 5.834 2.603 1.00 42.65 412 GLY A O 1
ATOM 3293 N N . PHE A 1 277 ? -52.920 5.059 1.164 1.00 42.02 413 PHE A N 1
ATOM 3294 C CA . PHE A 1 277 ? -52.169 6.304 1.185 1.00 43.81 413 PHE A CA 1
ATOM 3295 C C . PHE A 1 277 ? -52.519 7.164 -0.021 1.00 46.49 413 PHE A C 1
ATOM 3296 O O . PHE A 1 277 ? -52.408 6.730 -1.164 1.00 48.46 413 PHE A O 1
ATOM 3313 N N . ILE A 1 278 ? -52.945 8.389 0.259 1.00 49.36 414 ILE A N 1
ATOM 3314 C CA . ILE A 1 278 ? -53.360 9.332 -0.770 1.00 49.61 414 ILE A CA 1
ATOM 3315 C C . ILE A 1 278 ? -52.276 10.380 -0.998 1.00 50.12 414 ILE A C 1
ATOM 3316 O O . ILE A 1 278 ? -51.711 10.911 -0.042 1.00 51.03 414 ILE A O 1
ATOM 3332 N N . THR A 1 279 ? -51.982 10.675 -2.261 1.00 50.75 415 THR A N 1
ATOM 3333 C CA . THR A 1 279 ? -51.022 11.727 -2.590 1.00 54.43 415 THR A CA 1
ATOM 3334 C C . THR A 1 279 ? -51.737 13.013 -2.994 1.00 56.55 415 THR A C 1
ATOM 3335 O O . THR A 1 279 ? -51.226 14.111 -2.775 1.00 60.74 415 THR A O 1
ATOM 3346 N N . LYS A 1 280 ? -52.924 12.874 -3.575 1.00 53.64 416 LYS A N 1
ATOM 3347 C CA . LYS A 1 280 ? -53.726 14.030 -3.958 1.00 50.57 416 LYS A CA 1
ATOM 3348 C C . LYS A 1 280 ? -54.765 14.362 -2.883 1.00 46.77 416 LYS A C 1
ATOM 3349 O O . LYS A 1 280 ? -55.968 14.374 -3.147 1.00 45.39 416 LYS A O 1
ATOM 3368 N N . MET A 1 281 ? -54.288 14.639 -1.672 1.00 47.48 417 MET A N 1
ATOM 3369 C CA . MET A 1 281 ? -55.164 14.989 -0.555 1.00 43.67 417 MET A CA 1
ATOM 3370 C C . MET A 1 281 ? -56.087 16.129 -0.971 1.00 42.37 417 MET A C 1
ATOM 3371 O O . MET A 1 281 ? -57.272 16.141 -0.636 1.00 41.59 417 MET A O 1
ATOM 3385 N N A GLU A 1 282 ? -55.547 17.091 -1.712 0.50 41.47 418 GLU A N 1
ATOM 3386 N N B GLU A 1 282 ? -55.492 17.100 -1.656 0.50 41.47 418 GLU A N 1
ATOM 3387 C CA A GLU A 1 282 ? -56.343 18.229 -2.162 0.50 41.00 418 GLU A CA 1
ATOM 3388 C CA B GLU A 1 282 ? -56.197 18.169 -2.355 0.50 41.01 418 GLU A CA 1
ATOM 3389 C C A GLU A 1 282 ? -57.684 17.795 -2.759 0.50 38.77 418 GLU A C 1
ATOM 3390 C C B GLU A 1 282 ? -57.612 17.775 -2.746 0.50 39.82 418 GLU A C 1
ATOM 3391 O O A GLU A 1 282 ? -58.705 18.439 -2.521 0.50 37.95 418 GLU A O 1
ATOM 3392 O O B GLU A 1 282 ? -58.588 18.413 -2.357 0.50 36.78 418 GLU A O 1
ATOM 3415 N N . GLU A 1 283 ? -57.694 16.711 -3.531 1.00 42.44 419 GLU A N 1
ATOM 3416 C CA . GLU A 1 283 ? -58.941 16.252 -4.123 1.00 43.98 419 GLU A CA 1
ATOM 3417 C C . GLU A 1 283 ? -59.834 15.570 -3.095 1.00 40.60 419 GLU A C 1
ATOM 3418 O O . GLU A 1 283 ? -61.041 15.804 -3.060 1.00 41.48 419 GLU A O 1
ATOM 3431 N N . CYS A 1 284 ? -59.241 14.730 -2.256 1.00 36.93 420 CYS A N 1
ATOM 3432 C CA . CYS A 1 284 ? -60.003 14.038 -1.226 1.00 33.93 420 CYS A CA 1
ATOM 3433 C C . CYS A 1 284 ? -60.734 15.038 -0.330 1.00 31.80 420 CYS A C 1
ATOM 3434 O O . CYS A 1 284 ? -61.919 14.878 -0.054 1.00 30.83 420 CYS A O 1
ATOM 3442 N N . MET A 1 285 ? -60.034 16.081 0.103 1.00 32.36 421 MET A N 1
ATOM 3443 C CA . MET A 1 285 ? -60.638 17.091 0.965 1.00 32.65 421 MET A CA 1
ATOM 3444 C C . MET A 1 285 ? -61.661 17.925 0.201 1.00 34.67 421 MET A C 1
ATOM 3445 O O . MET A 1 285 ? -62.669 18.354 0.767 1.00 34.73 421 MET A O 1
ATOM 3459 N N . GLY A 1 286 ? -61.391 18.151 -1.083 1.00 36.29 422 GLY A N 1
ATOM 3460 C CA . GLY A 1 286 ? -62.289 18.905 -1.939 1.00 37.30 422 GLY A CA 1
ATOM 3461 C C . GLY A 1 286 ? -63.631 18.219 -2.141 1.00 36.98 422 GLY A C 1
ATOM 3462 O O . GLY A 1 286 ? -64.642 18.876 -2.395 1.00 39.05 422 GLY A O 1
ATOM 3466 N N . ALA A 1 287 ? -63.641 16.895 -2.020 1.00 35.55 423 ALA A N 1
ATOM 3467 C CA . ALA A 1 287 ? -64.861 16.108 -2.189 1.00 35.65 423 ALA A CA 1
ATOM 3468 C C . ALA A 1 287 ? -65.749 16.127 -0.940 1.00 32.77 423 ALA A C 1
ATOM 3469 O O . ALA A 1 287 ? -66.920 15.751 -1.001 1.00 32.11 423 ALA A O 1
ATOM 3476 N N . CYS A 1 288 ? -65.198 16.567 0.187 1.00 32.74 424 CYS A N 1
ATOM 3477 C CA . CYS A 1 288 ? -65.883 16.413 1.468 1.00 30.40 424 CYS A CA 1
ATOM 3478 C C . CYS A 1 288 ? -66.404 17.725 2.048 1.00 31.60 424 CYS A C 1
ATOM 3479 O O . CYS A 1 288 ? -66.122 18.801 1.527 1.00 33.54 424 CYS A O 1
ATOM 3487 N N . ASP A 1 289 ? -67.169 17.616 3.134 1.00 30.11 425 ASP A N 1
ATOM 3488 C CA . ASP A 1 289 ? -67.831 18.767 3.742 1.00 29.55 425 ASP A CA 1
ATOM 3489 C C . ASP A 1 289 ? -67.345 19.045 5.167 1.00 28.13 425 ASP A C 1
ATOM 3490 O O . ASP A 1 289 ? -67.600 20.115 5.719 1.00 29.09 425 ASP A O 1
ATOM 3499 N N . CYS A 1 290 ? -66.665 18.072 5.764 1.00 27.02 426 CYS A N 1
ATOM 3500 C CA . CYS A 1 290 ? -65.989 18.274 7.039 1.00 25.37 426 CYS A CA 1
ATOM 3501 C C . CYS A 1 290 ? -64.995 17.138 7.242 1.00 23.85 426 CYS A C 1
ATOM 3502 O O . CYS A 1 290 ? -64.926 16.220 6.426 1.00 23.75 426 CYS A O 1
ATOM 3510 N N . ILE A 1 291 ? -64.224 17.197 8.323 1.00 22.51 427 ILE A N 1
ATOM 3511 C CA . ILE A 1 291 ? -63.164 16.218 8.529 1.00 21.47 427 ILE A CA 1
ATOM 3512 C C . ILE A 1 291 ? -62.980 15.834 9.991 1.00 20.36 427 ILE A C 1
ATOM 3513 O O . ILE A 1 291 ? -63.067 16.674 10.883 1.00 20.93 427 ILE A O 1
ATOM 3529 N N . ILE A 1 292 ? -62.728 14.550 10.219 1.00 19.91 428 ILE A N 1
ATOM 3530 C CA . ILE A 1 292 ? -62.394 14.040 11.541 1.00 20.38 428 ILE A CA 1
ATOM 3531 C C . ILE A 1 292 ? -60.947 13.577 11.513 1.00 22.67 428 ILE A C 1
ATOM 3532 O O . ILE A 1 292 ? -60.560 12.788 10.652 1.00 23.88 428 ILE A O 1
ATOM 3548 N N . THR A 1 293 ? -60.148 14.069 12.452 1.00 23.19 429 THR A N 1
ATOM 3549 C CA . THR A 1 293 ? -58.720 13.778 12.458 1.00 25.10 429 THR A CA 1
ATOM 3550 C C . THR A 1 293 ? -58.107 14.105 13.812 1.00 26.46 429 THR A C 1
ATOM 3551 O O . THR A 1 293 ? -58.661 14.896 14.579 1.00 26.08 429 THR A O 1
ATOM 3562 N N . LYS A 1 294 ? -56.966 13.488 14.106 1.00 27.90 430 LYS A N 1
ATOM 3563 C CA . LYS A 1 294 ? -56.153 13.901 15.242 1.00 29.50 430 LYS A CA 1
ATOM 3564 C C . LYS A 1 294 ? -55.543 15.259 14.918 1.00 30.02 430 LYS A C 1
ATOM 3565 O O . LYS A 1 294 ? -55.446 15.638 13.750 1.00 29.02 430 LYS A O 1
ATOM 3584 N N . ALA A 1 295 ? -55.119 15.987 15.946 1.00 32.44 431 ALA A N 1
ATOM 3585 C CA . ALA A 1 295 ? -54.729 17.386 15.776 1.00 33.03 431 ALA A CA 1
ATOM 3586 C C . ALA A 1 295 ? -53.341 17.576 15.158 1.00 35.01 431 ALA A C 1
ATOM 3587 O O . ALA A 1 295 ? -52.512 18.302 15.701 1.00 36.39 431 ALA A O 1
ATOM 3594 N N . GLY A 1 296 ? -53.097 16.939 14.017 1.00 35.14 432 GLY A N 1
ATOM 3595 C CA . GLY A 1 296 ? -51.872 17.168 13.274 1.00 37.92 432 GLY A CA 1
ATOM 3596 C C . GLY A 1 296 ? -51.912 18.528 12.591 1.00 37.85 432 GLY A C 1
ATOM 3597 O O . GLY A 1 296 ? -52.895 18.859 11.927 1.00 36.15 432 GLY A O 1
ATOM 3601 N N . PRO A 1 297 ? -50.843 19.328 12.750 1.00 40.88 433 PRO A N 1
ATOM 3602 C CA . PRO A 1 297 ? -50.783 20.685 12.188 1.00 41.02 433 PRO A CA 1
ATOM 3603 C C . PRO A 1 297 ? -50.927 20.719 10.671 1.00 39.16 433 PRO A C 1
ATOM 3604 O O . PRO A 1 297 ? -51.620 21.589 10.142 1.00 37.09 433 PRO A O 1
ATOM 3615 N N . GLY A 1 298 ? -50.282 19.782 9.985 1.00 39.41 434 GLY A N 1
ATOM 3616 C CA . GLY A 1 298 ? -50.365 19.704 8.539 1.00 40.22 434 GLY A CA 1
ATOM 3617 C C . GLY A 1 298 ? -51.790 19.514 8.056 1.00 38.20 434 GLY A C 1
ATOM 3618 O O . GLY A 1 298 ? -52.264 20.242 7.184 1.00 37.23 434 GLY A O 1
ATOM 3622 N N . THR A 1 299 ? -52.477 18.531 8.631 1.00 37.29 435 THR A N 1
ATOM 3623 C CA . THR A 1 299 ? -53.844 18.210 8.233 1.00 34.80 435 THR A CA 1
ATOM 3624 C C . THR A 1 299 ? -54.778 19.370 8.548 1.00 32.18 435 THR A C 1
ATOM 3625 O O . THR A 1 299 ? -55.656 19.704 7.753 1.00 31.70 435 THR A O 1
ATOM 3636 N N . ILE A 1 300 ? -54.583 19.985 9.711 1.00 30.11 436 ILE A N 1
ATOM 3637 C CA . ILE A 1 300 ? -55.378 21.141 10.108 1.00 29.37 436 ILE A CA 1
ATOM 3638 C C . ILE A 1 300 ? -55.253 22.277 9.091 1.00 30.59 436 ILE A C 1
ATOM 3639 O O . ILE A 1 300 ? -56.255 22.839 8.653 1.00 29.10 436 ILE A O 1
ATOM 3655 N N . ALA A 1 301 ? -54.022 22.608 8.713 1.00 34.45 437 ALA A N 1
ATOM 3656 C CA . ALA A 1 301 ? -53.786 23.681 7.750 1.00 36.75 437 ALA A CA 1
ATOM 3657 C C . ALA A 1 301 ? -54.391 23.339 6.391 1.00 36.97 437 ALA A C 1
ATOM 3658 O O . ALA A 1 301 ? -54.983 24.191 5.729 1.00 37.31 437 ALA A O 1
ATOM 3665 N N . GLU A 1 302 ? -54.240 22.086 5.981 1.00 36.03 438 GLU A N 1
ATOM 3666 C CA . GLU A 1 302 ? -54.777 21.623 4.710 1.00 36.90 438 GLU A CA 1
ATOM 3667 C C . GLU A 1 302 ? -56.300 21.681 4.705 1.00 32.71 438 GLU A C 1
ATOM 3668 O O . GLU A 1 302 ? -56.910 22.090 3.716 1.00 33.10 438 GLU A O 1
ATOM 3680 N N . ALA A 1 303 ? -56.908 21.273 5.815 1.00 29.87 439 ALA A N 1
ATOM 3681 C CA . ALA A 1 303 ? -58.359 21.258 5.933 1.00 28.44 439 ALA A CA 1
ATOM 3682 C C . ALA A 1 303 ? -58.917 22.670 5.830 1.00 29.75 439 ALA A C 1
ATOM 3683 O O . ALA A 1 303 ? -59.958 22.892 5.214 1.00 30.36 439 ALA A O 1
ATOM 3690 N N . MET A 1 304 ? -58.223 23.627 6.431 1.00 29.83 440 MET A N 1
ATOM 3691 C CA . MET A 1 304 ? -58.694 25.005 6.418 1.00 30.27 440 MET A CA 1
ATOM 3692 C C . MET A 1 304 ? -58.622 25.618 5.020 1.00 32.10 440 MET A C 1
ATOM 3693 O O . MET A 1 304 ? -59.513 26.366 4.622 1.00 32.62 440 MET A O 1
ATOM 3707 N N . ILE A 1 305 ? -57.572 25.286 4.275 1.00 33.08 441 ILE A N 1
ATOM 3708 C CA . ILE A 1 305 ? -57.442 25.729 2.890 1.00 35.72 441 ILE A CA 1
ATOM 3709 C C . ILE A 1 305 ? -58.602 25.200 2.051 1.00 36.37 441 ILE A C 1
ATOM 3710 O O . ILE A 1 305 ? -59.043 25.856 1.108 1.00 38.79 441 ILE A O 1
ATOM 3726 N N . ARG A 1 306 ? -59.101 24.021 2.407 1.00 34.83 442 ARG A N 1
ATOM 3727 C CA . ARG A 1 306 ? -60.216 23.411 1.689 1.00 35.61 442 ARG A CA 1
ATOM 3728 C C . ARG A 1 306 ? -61.566 23.732 2.329 1.00 33.38 442 ARG A C 1
ATOM 3729 O O . ARG A 1 306 ? -62.586 23.147 1.966 1.00 33.37 442 ARG A O 1
ATOM 3750 N N . GLY A 1 307 ? -61.567 24.663 3.277 1.00 32.22 443 GLY A N 1
ATOM 3751 C CA . GLY A 1 307 ? -62.797 25.102 3.910 1.00 32.25 443 GLY A CA 1
ATOM 3752 C C . GLY A 1 307 ? -63.526 23.983 4.631 1.00 30.20 443 GLY A C 1
ATOM 3753 O O . GLY A 1 307 ? -64.755 23.966 4.678 1.00 31.69 443 GLY A O 1
ATOM 3757 N N . LEU A 1 308 ? -62.764 23.051 5.196 1.00 28.90 444 LEU A N 1
ATOM 3758 C CA . LEU A 1 308 ? -63.336 21.915 5.906 1.00 27.24 444 LEU A CA 1
ATOM 3759 C C . LEU A 1 308 ? -63.384 22.154 7.412 1.00 24.52 444 LEU A C 1
ATOM 3760 O O . LEU A 1 308 ? -62.347 22.212 8.064 1.00 24.46 444 LEU A O 1
ATOM 3776 N N . PRO A 1 309 ? -64.592 22.298 7.974 1.00 22.77 445 PRO A N 1
ATOM 3777 C CA . PRO A 1 309 ? -64.707 22.349 9.435 1.00 22.63 445 PRO A CA 1
ATOM 3778 C C . PRO A 1 309 ? -64.141 21.075 10.054 1.00 22.25 445 PRO A C 1
ATOM 3779 O O . PRO A 1 309 ? -64.342 19.987 9.515 1.00 21.95 445 PRO A O 1
ATOM 3790 N N . ILE A 1 310 ? -63.445 21.213 11.176 1.00 23.92 446 ILE A N 1
ATOM 3791 C CA . ILE A 1 310 ? -62.657 20.123 11.727 1.00 23.53 446 ILE A CA 1
ATOM 3792 C C . ILE A 1 310 ? -63.219 19.606 13.043 1.00 22.49 446 ILE A C 1
ATOM 3793 O O . ILE A 1 310 ? -63.508 20.377 13.955 1.00 23.42 446 ILE A O 1
ATOM 3809 N N . ILE A 1 311 ? -63.371 18.293 13.137 1.00 20.39 447 ILE A N 1
ATOM 3810 C CA . ILE A 1 311 ? -63.618 17.657 14.416 1.00 20.76 447 ILE A CA 1
ATOM 3811 C C . ILE A 1 311 ? -62.330 16.977 14.854 1.00 21.62 447 ILE A C 1
ATOM 3812 O O . ILE A 1 311 ? -61.953 15.946 14.308 1.00 21.99 447 ILE A O 1
ATOM 3828 N N . LEU A 1 312 ? -61.649 17.571 15.828 1.00 22.30 448 LEU A N 1
ATOM 3829 C CA . LEU A 1 312 ? -60.439 16.985 16.385 1.00 24.19 448 LEU A CA 1
ATOM 3830 C C . LEU A 1 312 ? -60.818 15.883 17.371 1.00 24.84 448 LEU A C 1
ATOM 3831 O O . LEU A 1 312 ? -61.614 16.104 18.283 1.00 25.24 448 LEU A O 1
ATOM 3847 N N . ASN A 1 313 ? -60.255 14.694 17.181 1.00 25.53 449 ASN A N 1
ATOM 3848 C CA . ASN A 1 313 ? -60.613 13.546 18.009 1.00 25.78 449 ASN A CA 1
ATOM 3849 C C . ASN A 1 313 ? -59.510 13.153 18.978 1.00 28.15 449 ASN A C 1
ATOM 3850 O O . ASN A 1 313 ? -59.571 12.098 19.603 1.00 28.55 449 ASN A O 1
ATOM 3861 N N . GLY A 1 314 ? -58.499 14.002 19.095 1.00 31.14 450 GLY A N 1
ATOM 3862 C CA . GLY A 1 314 ? -57.372 13.720 19.959 1.00 35.15 450 GLY A CA 1
ATOM 3863 C C . GLY A 1 314 ? -56.110 14.360 19.422 1.00 37.32 450 GLY A C 1
ATOM 3864 O O . GLY A 1 314 ? -56.144 15.067 18.413 1.00 36.81 450 GLY A O 1
ATOM 3868 N N . TYR A 1 315 ? -54.995 14.110 20.099 1.00 41.45 451 TYR A N 1
ATOM 3869 C CA . TYR A 1 315 ? -53.718 14.684 19.706 1.00 46.28 451 TYR A CA 1
ATOM 3870 C C . TYR A 1 315 ? -52.573 13.885 20.306 1.00 48.70 451 TYR A C 1
ATOM 3871 O O . TYR A 1 315 ? -52.720 13.269 21.360 1.00 47.83 451 TYR A O 1
ATOM 3889 N N . ILE A 1 316 ? -51.434 13.891 19.622 1.00 53.42 452 ILE A N 1
ATOM 3890 C CA . ILE A 1 316 ? -50.235 13.235 20.128 1.00 57.94 452 ILE A CA 1
ATOM 3891 C C . ILE A 1 316 ? -49.665 14.053 21.283 1.00 61.27 452 ILE A C 1
ATOM 3892 O O . ILE A 1 316 ? -49.488 15.266 21.169 1.00 60.01 452 ILE A O 1
ATOM 3908 N N . ALA A 1 317 ? -49.393 13.383 22.400 1.00 63.81 453 ALA A N 1
ATOM 3909 C CA . ALA A 1 317 ? -48.977 14.058 23.628 1.00 65.51 453 ALA A CA 1
ATOM 3910 C C . ALA A 1 317 ? -47.738 14.923 23.408 1.00 69.21 453 ALA A C 1
ATOM 3911 O O . ALA A 1 3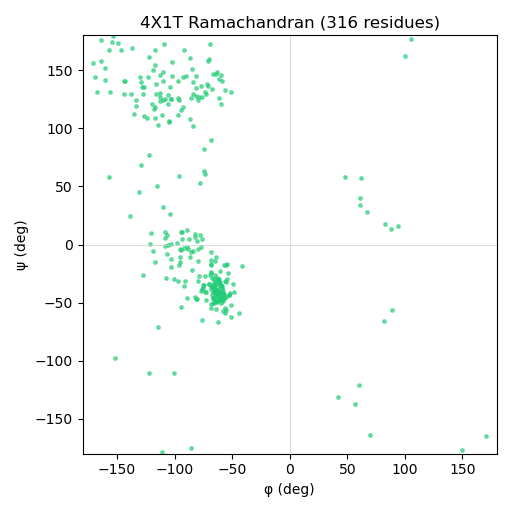17 ? -46.760 14.481 22.805 1.00 69.67 453 ALA A O 1
ATOM 3918 N N . GLY A 1 318 ? -47.786 16.155 23.906 1.00 72.51 454 GLY A N 1
ATOM 3919 C CA . GLY A 1 318 ? -46.700 17.099 23.718 1.00 77.31 454 GLY A CA 1
ATOM 3920 C C . GLY A 1 318 ? -46.758 17.785 22.366 1.00 75.73 454 GLY A C 1
ATOM 3921 O O . GLY A 1 318 ? -46.991 18.990 22.278 1.00 75.05 454 GLY A O 1
ATOM 3925 N N . GLN A 1 319 ? -46.562 17.002 21.310 1.00 75.67 455 GLN A N 1
ATOM 3926 C CA . GLN A 1 319 ? -46.427 17.530 19.954 1.00 73.00 455 GLN A CA 1
ATOM 3927 C C . GLN A 1 319 ? -47.620 18.354 19.454 1.00 64.48 455 GLN A C 1
ATOM 3928 O O . GLN A 1 319 ? -47.432 19.395 18.823 1.00 65.30 455 GLN A O 1
ATOM 3942 N N . GLU A 1 320 ? -48.837 17.896 19.736 1.00 58.77 456 GLU A N 1
ATOM 3943 C CA . GLU A 1 320 ? -50.023 18.417 19.054 1.00 53.93 456 GLU A CA 1
ATOM 3944 C C . GLU A 1 320 ? -51.078 19.057 19.962 1.00 52.70 456 GLU A C 1
ATOM 3945 O O . GLU A 1 320 ? -52.181 19.359 19.506 1.00 51.02 456 GLU A O 1
ATOM 3957 N N . ALA A 1 321 ? -50.750 19.273 21.232 1.00 55.78 457 ALA A N 1
ATOM 3958 C CA . ALA A 1 321 ? -51.732 19.781 22.190 1.00 55.88 457 ALA A CA 1
ATOM 3959 C C . ALA A 1 321 ? -52.147 21.216 21.874 1.00 51.52 457 ALA A C 1
ATOM 3960 O O . ALA A 1 321 ? -53.332 21.553 21.921 1.00 47.80 457 ALA A O 1
ATOM 3967 N N . GLY A 1 322 ? -51.169 22.053 21.544 1.00 53.36 458 GLY A N 1
ATOM 3968 C CA . GLY A 1 322 ? -51.408 23.467 21.318 1.00 52.55 458 GLY A CA 1
ATOM 3969 C C . GLY A 1 322 ? -52.225 23.780 20.076 1.00 50.14 458 GLY A C 1
ATOM 3970 O O . GLY A 1 322 ? -52.589 24.932 19.843 1.00 51.87 458 GLY A O 1
ATOM 3974 N N . ASN A 1 323 ? -52.520 22.757 19.278 1.00 44.29 459 ASN A N 1
ATOM 3975 C CA . ASN A 1 323 ? -53.256 22.942 18.031 1.00 41.03 459 ASN A CA 1
ATOM 3976 C C . ASN A 1 323 ? -54.770 22.942 18.240 1.00 36.42 459 ASN A C 1
ATOM 3977 O O . ASN A 1 323 ? -55.513 23.482 17.420 1.00 34.97 459 ASN A O 1
ATOM 3988 N N . VAL A 1 324 ? -55.221 22.350 19.344 1.00 33.68 460 VAL A N 1
ATOM 3989 C CA . VAL A 1 324 ? -56.651 22.227 19.620 1.00 33.71 460 VAL A CA 1
ATOM 3990 C C . VAL A 1 324 ? -57.337 23.584 19.780 1.00 36.52 460 VAL A C 1
ATOM 3991 O O . VAL A 1 324 ? -58.377 23.825 19.172 1.00 34.82 460 VAL A O 1
ATOM 4004 N N . PRO A 1 325 ? -56.757 24.481 20.593 1.00 42.20 461 PRO A N 1
ATOM 4005 C CA . PRO A 1 325 ? -57.410 25.780 20.789 1.00 42.09 461 PRO A CA 1
ATOM 4006 C C . PRO A 1 325 ? -57.436 26.600 19.504 1.00 38.74 461 PRO A C 1
ATOM 4007 O O . PRO A 1 325 ? -58.370 27.362 19.274 1.00 38.15 461 PRO A O 1
ATOM 4018 N N . TYR A 1 326 ? -56.414 26.437 18.672 1.00 35.92 462 TYR A N 1
ATOM 4019 C CA . TYR A 1 326 ? -56.336 27.167 17.414 1.00 36.98 462 TYR A CA 1
ATOM 4020 C C . TYR A 1 326 ? -57.547 26.887 16.524 1.00 36.42 462 TYR A C 1
ATOM 4021 O O . TYR A 1 326 ? -58.020 27.770 15.810 1.00 38.35 462 TYR A O 1
ATOM 4039 N N . VAL A 1 327 ? -58.043 25.655 16.570 1.00 34.36 463 VAL A N 1
ATOM 4040 C CA . VAL A 1 327 ? -59.204 25.269 15.776 1.00 31.24 463 VAL A CA 1
ATOM 4041 C C . VAL A 1 327 ? -60.500 25.701 16.454 1.00 30.67 463 VAL A C 1
ATOM 4042 O O . VAL A 1 327 ? -61.386 26.271 15.820 1.00 30.02 463 VAL A O 1
ATOM 4055 N N . VAL A 1 328 ? -60.607 25.433 17.748 1.00 31.48 464 VAL A N 1
ATOM 4056 C CA . VAL A 1 328 ? -61.840 25.695 18.479 1.00 32.92 464 VAL A CA 1
ATOM 4057 C C . VAL A 1 328 ? -62.065 27.189 18.715 1.00 34.61 464 VAL A C 1
ATOM 4058 O O . VAL A 1 328 ? -63.157 27.699 18.470 1.00 34.94 464 VAL A O 1
ATOM 4071 N N . GLU A 1 329 ? -61.032 27.884 19.183 1.00 34.12 465 GLU A N 1
ATOM 4072 C CA . GLU A 1 329 ? -61.132 29.315 19.476 1.00 35.77 465 GLU A CA 1
ATOM 4073 C C . GLU A 1 329 ? -61.426 30.155 18.235 1.00 35.22 465 GLU A C 1
ATOM 4074 O O . GLU A 1 329 ? -62.038 31.216 18.330 1.00 36.10 465 GLU A O 1
ATOM 4086 N N . ASN A 1 330 ? -60.986 29.686 17.074 1.00 34.75 466 ASN A N 1
ATOM 4087 C CA . ASN A 1 330 ? -61.179 30.438 15.841 1.00 35.09 466 ASN A CA 1
ATOM 4088 C C . ASN A 1 330 ? -62.437 30.027 15.086 1.00 34.49 466 ASN A C 1
ATOM 4089 O O . ASN A 1 330 ? -62.643 30.426 13.942 1.00 34.25 466 ASN A O 1
ATOM 4100 N N . GLY A 1 331 ? -63.281 29.235 15.734 1.00 34.58 467 GLY A N 1
ATOM 4101 C CA . GLY A 1 331 ? -64.545 28.835 15.146 1.00 34.27 467 GLY A CA 1
ATOM 4102 C C . GLY A 1 331 ? -64.414 27.922 13.939 1.00 32.57 467 GLY A C 1
ATOM 4103 O O . GLY A 1 331 ? -65.289 27.911 13.076 1.00 31.82 467 GLY A O 1
ATOM 4107 N N . CYS A 1 332 ? -63.335 27.146 13.878 1.00 30.27 468 CYS A N 1
ATOM 4108 C CA . CYS A 1 332 ? -63.089 26.277 12.726 1.00 28.32 468 CYS A CA 1
ATOM 4109 C C . CYS A 1 332 ? -63.412 24.809 12.994 1.00 27.61 468 CYS A C 1
ATOM 4110 O O . CYS A 1 332 ? -63.239 23.962 12.114 1.00 27.40 468 CYS A O 1
ATOM 4118 N N . GLY A 1 333 ? -63.876 24.500 14.199 1.00 27.88 469 GLY A N 1
ATOM 4119 C CA . GLY A 1 333 ? -64.230 23.130 14.514 1.00 26.74 469 GLY A CA 1
ATOM 4120 C C . GLY A 1 333 ? -64.520 22.872 15.976 1.00 27.35 469 GLY A C 1
ATOM 4121 O O . GLY A 1 333 ? -64.723 23.797 16.765 1.00 28.48 469 GLY A O 1
ATOM 4125 N N . LYS A 1 334 ? -64.533 21.591 16.329 1.00 26.95 470 LYS A N 1
ATOM 4126 C CA . LYS A 1 334 ? -64.831 21.155 17.683 1.00 27.53 470 LYS A CA 1
ATOM 4127 C C . LYS A 1 334 ? -63.861 20.060 18.095 1.00 26.42 470 LYS A C 1
ATOM 4128 O O . LYS A 1 334 ? -63.127 19.526 17.264 1.00 25.82 470 LYS A O 1
ATOM 4147 N N . PHE A 1 335 ? -63.868 19.729 19.382 1.00 27.25 471 PHE A N 1
ATOM 4148 C CA . PHE A 1 335 ? -63.015 18.675 19.911 1.00 28.33 471 PHE A CA 1
ATOM 4149 C C . PHE A 1 335 ? -63.849 17.656 20.670 1.00 28.65 471 PHE A C 1
ATOM 4150 O O . PHE A 1 335 ? -64.714 18.020 21.466 1.00 30.08 471 PHE A O 1
ATOM 4167 N N . SER A 1 336 ? -63.580 16.378 20.429 1.00 27.69 472 SER A N 1
ATOM 4168 C CA . SER A 1 336 ? -64.300 15.310 21.108 1.00 28.16 472 SER A CA 1
ATOM 4169 C C . SER A 1 336 ? -63.601 13.981 20.883 1.00 27.46 472 SER A C 1
ATOM 4170 O O . SER A 1 336 ? -63.278 13.630 19.750 1.00 25.83 472 SER A O 1
ATOM 4178 N N . LYS A 1 337 ? -63.385 13.236 21.960 1.00 28.92 473 LYS A N 1
ATOM 4179 C CA . LYS A 1 337 ? -62.667 11.973 21.870 1.00 30.52 473 LYS A CA 1
ATOM 4180 C C . LYS A 1 337 ? -63.616 10.788 21.734 1.00 30.85 473 LYS A C 1
ATOM 4181 O O . LYS A 1 337 ? -63.181 9.652 21.562 1.00 31.57 473 LYS A O 1
ATOM 4200 N N . SER A 1 338 ? -64.912 11.054 21.804 1.00 29.59 474 SER A N 1
ATOM 4201 C CA . SER A 1 338 ? -65.904 9.990 21.746 1.00 15.41 474 SER A CA 1
ATOM 4202 C C . SER A 1 338 ? -66.385 9.752 20.315 1.00 15.02 474 SER A C 1
ATOM 4203 O O . SER A 1 338 ? -66.952 10.652 19.698 1.00 18.62 474 SER A O 1
ATOM 4211 N N . PRO A 1 339 ? -66.155 8.537 19.782 1.00 24.99 475 PRO A N 1
ATOM 4212 C CA . PRO A 1 339 ? -66.658 8.177 18.452 1.00 22.16 475 PRO A CA 1
ATOM 4213 C C . PRO A 1 339 ? -68.150 8.449 18.303 1.00 21.06 475 PRO A C 1
ATOM 4214 O O . PRO A 1 339 ? -68.580 8.938 17.260 1.00 20.31 475 PRO A O 1
ATOM 4225 N N . LYS A 1 340 ? -68.925 8.134 19.335 1.00 22.35 476 LYS A N 1
ATOM 4226 C CA . LYS A 1 340 ? -70.367 8.342 19.295 1.00 24.57 476 LYS A CA 1
ATOM 4227 C C . LYS A 1 340 ? -70.719 9.830 19.234 1.00 23.51 476 LYS A C 1
ATOM 4228 O O . LYS A 1 340 ? -71.573 10.237 18.452 1.00 22.73 476 LYS A O 1
ATOM 4247 N N . GLU A 1 341 ? -70.068 10.633 20.069 1.00 22.81 477 GLU A N 1
ATOM 4248 C CA . GLU A 1 341 ? -70.323 12.069 20.105 1.00 23.88 477 GLU A CA 1
ATOM 4249 C C . GLU A 1 341 ? -69.892 12.726 18.790 1.00 21.70 477 GLU A C 1
ATOM 4250 O O . GLU A 1 341 ? -70.571 13.607 18.268 1.00 20.55 477 GLU A O 1
ATOM 4262 N N . ILE A 1 342 ? -68.756 12.290 18.260 1.00 22.09 478 ILE A N 1
ATOM 4263 C CA . ILE A 1 342 ? -68.282 12.776 16.971 1.00 20.85 478 ILE A CA 1
ATOM 4264 C C . ILE A 1 342 ? -69.338 12.533 15.890 1.00 19.78 478 ILE A C 1
ATOM 4265 O O . ILE A 1 342 ? -69.644 13.430 15.103 1.00 18.77 478 ILE A O 1
ATOM 4281 N N . SER A 1 343 ? -69.903 11.328 15.861 1.00 19.92 479 SER A N 1
ATOM 4282 C CA . SER A 1 343 ? -70.884 10.988 14.835 1.00 21.00 479 SER A CA 1
ATOM 4283 C C . SER A 1 343 ? -72.148 11.834 15.004 1.00 21.73 479 SER A C 1
ATOM 4284 O O . SER A 1 343 ? -72.828 12.151 14.024 1.00 21.73 479 SER A O 1
ATOM 4292 N N . LYS A 1 344 ? -72.443 12.212 16.246 1.00 22.40 480 LYS A N 1
ATOM 4293 C CA . LYS A 1 344 ? -73.576 13.088 16.537 1.00 24.52 480 LYS A CA 1
ATOM 4294 C C . LYS A 1 344 ? -73.359 14.491 15.971 1.00 21.88 480 LYS A C 1
ATOM 4295 O O . LYS A 1 344 ? -74.286 15.110 15.444 1.00 22.04 480 LYS A O 1
ATOM 4314 N N . ILE A 1 345 ? -72.136 14.990 16.097 1.00 21.76 481 ILE A N 1
ATOM 4315 C CA . ILE A 1 345 ? -71.790 16.302 15.576 1.00 21.84 481 ILE A CA 1
ATOM 4316 C C . ILE A 1 345 ? -71.938 16.329 14.054 1.00 21.39 481 ILE A C 1
ATOM 4317 O O . ILE A 1 345 ? -72.472 17.287 13.490 1.00 22.85 481 ILE A O 1
ATOM 4333 N N . VAL A 1 346 ? -71.474 15.271 13.396 1.00 19.59 482 VAL A N 1
ATOM 4334 C CA . VAL A 1 346 ? -71.551 15.181 11.942 1.00 19.43 482 VAL A CA 1
ATOM 4335 C C . VAL A 1 346 ? -72.999 15.099 11.466 1.00 21.09 482 VAL A C 1
ATOM 4336 O O . VAL A 1 346 ? -73.389 15.792 10.527 1.00 23.00 482 VAL A O 1
ATOM 4349 N N . ALA A 1 347 ? -73.792 14.244 12.102 1.00 21.77 483 ALA A N 1
ATOM 4350 C CA . ALA A 1 347 ? -75.200 14.127 11.744 1.00 23.57 483 ALA A CA 1
ATOM 4351 C C . ALA A 1 347 ? -75.896 15.473 11.941 1.00 25.69 483 ALA A C 1
ATOM 4352 O O . ALA A 1 347 ? -76.783 15.849 11.171 1.00 27.97 483 ALA A O 1
ATOM 4359 N N . ASP A 1 348 ? -75.479 16.196 12.974 1.00 25.79 484 ASP A N 1
ATOM 4360 C CA . ASP A 1 348 ? -76.026 17.512 13.269 1.00 28.00 484 ASP A CA 1
ATOM 4361 C C . ASP A 1 348 ? -75.657 18.480 12.151 1.00 27.27 484 ASP A C 1
ATOM 4362 O O . ASP A 1 348 ? -76.513 19.178 11.610 1.00 29.96 484 ASP A O 1
ATOM 4371 N N . TRP A 1 349 ? -74.374 18.509 11.805 1.00 24.53 485 TRP A N 1
ATOM 4372 C CA . TRP A 1 349 ? -73.882 19.388 10.754 1.00 25.08 485 TRP A CA 1
ATOM 4373 C C . TRP A 1 349 ? -74.530 19.064 9.406 1.00 26.19 485 TRP A C 1
ATOM 4374 O O . TRP A 1 349 ? -74.819 19.963 8.621 1.00 27.97 485 TRP A O 1
ATOM 4395 N N . PHE A 1 350 ? -74.754 17.781 9.141 1.00 26.32 486 PHE A N 1
ATOM 4396 C CA . PHE A 1 350 ? -75.322 17.359 7.865 1.00 28.98 486 PHE A CA 1
ATOM 4397 C C . PHE A 1 350 ? -76.846 17.458 7.865 1.00 33.09 486 PHE A C 1
ATOM 4398 O O . PHE A 1 350 ? -77.488 17.233 6.842 1.00 35.60 486 PHE A O 1
ATOM 4415 N N . GLY A 1 351 ? -77.423 17.791 9.016 1.00 35.34 487 GLY A N 1
ATOM 4416 C CA . GLY A 1 351 ? -78.861 17.941 9.125 1.00 36.89 487 GLY A CA 1
ATOM 4417 C C . GLY A 1 351 ? -79.296 19.318 9.601 1.00 37.38 487 GLY A C 1
ATOM 4418 O O . GLY A 1 351 ? -79.146 20.305 8.881 1.00 39.09 487 GLY A O 1
ATOM 4422 N N . PRO A 1 352 ? -79.835 19.394 10.829 1.00 36.33 488 PRO A N 1
ATOM 4423 C CA . PRO A 1 352 ? -80.443 20.614 11.377 1.00 39.17 488 PRO A CA 1
ATOM 4424 C C . PRO A 1 352 ? -79.457 21.752 11.658 1.00 39.72 488 PRO A C 1
ATOM 4425 O O . PRO A 1 352 ? -79.889 22.895 11.791 1.00 42.00 488 PRO A O 1
ATOM 4436 N N . ALA A 1 353 ? -78.164 21.454 11.743 1.00 38.57 489 ALA A N 1
ATOM 4437 C CA . ALA A 1 353 ? -77.168 22.477 12.065 1.00 36.23 489 ALA A CA 1
ATOM 4438 C C . ALA A 1 353 ? -76.279 22.807 10.865 1.00 34.94 489 ALA A C 1
ATOM 4439 O O . ALA A 1 353 ? -75.111 23.159 11.026 1.00 33.74 489 ALA A O 1
ATOM 4446 N N . SER A 1 354 ? -76.842 22.711 9.665 1.00 34.93 490 SER A N 1
ATOM 4447 C CA . SER A 1 354 ? -76.092 22.973 8.439 1.00 35.98 490 SER A CA 1
ATOM 4448 C C . SER A 1 354 ? -75.578 24.407 8.395 1.00 36.83 490 SER A C 1
ATOM 4449 O O . SER A 1 354 ? -74.504 24.670 7.856 1.00 36.28 490 SER A O 1
ATOM 4457 N N . LYS A 1 355 ? -76.349 25.331 8.963 1.00 38.68 491 LYS A N 1
A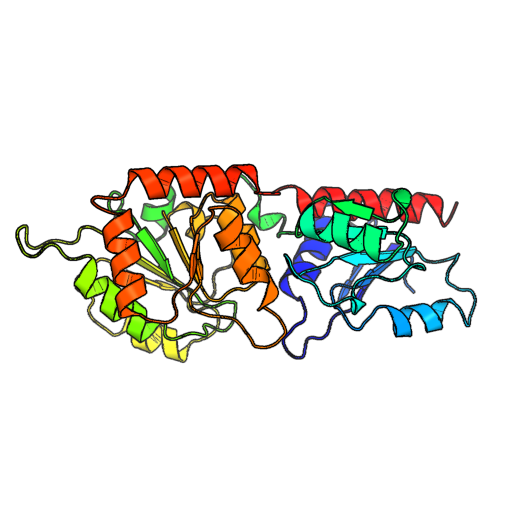TOM 4458 C CA . LYS A 1 355 ? -75.968 26.740 8.977 1.00 41.70 491 LYS A CA 1
ATOM 4459 C C . LYS A 1 355 ? -74.627 26.895 9.686 1.00 39.01 491 LYS A C 1
ATOM 4460 O O . LYS A 1 355 ? -73.720 27.562 9.189 1.00 39.29 491 LYS A O 1
ATOM 4479 N N . GLU A 1 356 ? -74.508 26.268 10.851 1.00 35.95 492 GLU A N 1
ATOM 4480 C CA . GLU A 1 356 ? -73.273 26.313 11.621 1.00 34.04 492 GLU A CA 1
ATOM 4481 C C . GLU A 1 356 ? -72.105 25.758 10.809 1.00 31.70 492 GLU A C 1
ATOM 4482 O O . GLU A 1 356 ? -71.012 26.317 10.826 1.00 30.47 492 GLU A O 1
ATOM 4494 N N . LEU A 1 357 ? -72.342 24.668 10.085 1.00 31.18 493 LEU A N 1
ATOM 4495 C CA . LEU A 1 357 ? -71.297 24.061 9.265 1.00 29.84 493 LEU A CA 1
ATOM 4496 C C . LEU A 1 357 ? -70.737 25.066 8.259 1.00 31.71 493 LEU A C 1
ATOM 4497 O O . LEU A 1 357 ? -69.521 25.183 8.095 1.00 29.81 493 LEU A O 1
ATOM 4513 N N . GLU A 1 358 ? -71.627 25.790 7.586 1.00 35.37 494 GLU A N 1
ATOM 4514 C CA . GLU A 1 358 ? -71.209 26.774 6.590 1.00 40.03 494 GLU A CA 1
ATOM 4515 C C . GLU A 1 358 ? -70.370 27.883 7.215 1.00 38.28 494 GLU A C 1
ATOM 4516 O O . GLU A 1 358 ? -69.347 28.288 6.660 1.00 38.66 494 GLU A O 1
ATOM 4528 N N . ILE A 1 359 ? -70.820 28.379 8.363 1.00 37.22 495 ILE A N 1
ATOM 4529 C CA . ILE A 1 359 ? -70.110 29.436 9.071 1.00 36.91 495 ILE A CA 1
ATOM 4530 C C . ILE A 1 359 ? -68.699 28.990 9.451 1.00 34.68 495 ILE A C 1
ATOM 4531 O O . ILE A 1 359 ? -67.742 29.744 9.284 1.00 35.97 495 ILE A O 1
ATOM 4547 N N . MET A 1 360 ? -68.570 27.764 9.951 1.00 31.37 496 MET A N 1
ATOM 4548 C CA . MET A 1 360 ? -67.260 27.234 10.312 1.00 29.67 496 MET A CA 1
ATOM 4549 C C . MET A 1 360 ? -66.397 27.075 9.067 1.00 29.47 496 MET A C 1
ATOM 4550 O O . MET A 1 360 ? -65.192 27.324 9.100 1.00 29.48 496 MET A O 1
ATOM 4564 N N . SER A 1 361 ? -67.020 26.656 7.971 1.00 29.45 497 SER A N 1
ATOM 4565 C CA . SER A 1 361 ? -66.326 26.541 6.697 1.00 29.65 497 SER A CA 1
ATOM 4566 C C . SER A 1 361 ? -65.762 27.899 6.275 1.00 31.79 497 SER A C 1
ATOM 4567 O O . SER A 1 361 ? -64.605 28.002 5.859 1.00 31.85 497 SER A O 1
ATOM 4575 N N . GLN A 1 362 ? -66.583 28.939 6.387 1.00 35.76 498 GLN A N 1
ATOM 4576 C CA . GLN A 1 362 ? -66.148 30.289 6.042 1.00 39.40 498 GLN A CA 1
ATOM 4577 C C . GLN A 1 362 ? -65.010 30.744 6.952 1.00 37.85 498 GLN A C 1
ATOM 4578 O O . GLN A 1 362 ? -64.033 31.327 6.484 1.00 39.14 498 GLN A O 1
ATOM 4592 N N . ASN A 1 363 ? -65.132 30.468 8.249 1.00 36.08 499 ASN A N 1
ATOM 4593 C CA . ASN A 1 363 ? -64.071 30.801 9.191 1.00 35.55 499 ASN A CA 1
ATOM 4594 C C . ASN A 1 363 ? -62.765 30.139 8.759 1.00 33.60 499 ASN A C 1
ATOM 4595 O O . ASN A 1 363 ? -61.703 30.761 8.777 1.00 34.51 499 ASN A O 1
ATOM 4606 N N . ALA A 1 364 ? -62.855 28.875 8.356 1.00 31.66 500 ALA A N 1
ATOM 4607 C CA . ALA A 1 364 ? -61.676 28.111 7.964 1.00 30.44 500 ALA A CA 1
ATOM 4608 C C . ALA A 1 364 ? -60.993 28.754 6.759 1.00 33.17 500 ALA A C 1
ATOM 4609 O O . ALA A 1 364 ? -59.771 28.898 6.732 1.00 32.82 500 ALA A O 1
ATOM 4616 N N . LEU A 1 365 ? -61.789 29.152 5.772 1.00 36.88 501 LEU A N 1
ATOM 4617 C CA . LEU A 1 365 ? -61.256 29.763 4.558 1.00 39.11 501 LEU A CA 1
ATOM 4618 C C . LEU A 1 365 ? -60.587 31.109 4.844 1.00 40.18 501 LEU A C 1
ATOM 4619 O O . LEU A 1 365 ? -59.543 31.422 4.273 1.00 41.29 501 LEU A O 1
ATOM 4635 N N . ARG A 1 366 ? -61.185 31.902 5.728 1.00 39.42 502 ARG A N 1
ATOM 4636 C CA . ARG A 1 366 ? -60.613 33.198 6.086 1.00 42.39 502 ARG A CA 1
ATOM 4637 C C . ARG A 1 366 ? -59.237 33.061 6.734 1.00 42.22 502 ARG A C 1
ATOM 4638 O O . ARG A 1 366 ? -58.400 33.953 6.615 1.00 45.58 502 ARG A O 1
ATOM 4659 N N . LEU A 1 367 ? -59.013 31.950 7.429 1.00 39.10 503 LEU A N 1
ATOM 4660 C CA . LEU A 1 367 ? -57.751 31.728 8.126 1.00 39.82 503 LEU A CA 1
ATOM 4661 C C . LEU A 1 367 ? -56.773 30.917 7.286 1.00 36.86 503 LEU A C 1
ATOM 4662 O O . LEU A 1 367 ? -55.597 30.803 7.626 1.00 37.07 503 LEU A O 1
ATOM 4678 N N . ALA A 1 368 ? -57.261 30.357 6.185 1.00 35.53 504 ALA A N 1
ATOM 4679 C CA . ALA A 1 368 ? -56.430 29.529 5.322 1.00 34.89 504 ALA A CA 1
ATOM 4680 C C . ALA A 1 368 ? -55.261 30.338 4.768 1.00 36.19 504 ALA A C 1
ATOM 4681 O O . ALA A 1 368 ? -55.409 31.514 4.441 1.00 38.35 504 ALA A O 1
ATOM 4688 N N . LYS A 1 369 ? -54.099 29.699 4.665 1.00 36.14 505 LYS A N 1
ATOM 4689 C CA . LYS A 1 369 ? -52.905 30.357 4.141 1.00 39.81 505 LYS A CA 1
ATOM 4690 C C . LYS A 1 369 ? -52.256 29.520 3.046 1.00 39.80 505 LYS A C 1
ATOM 4691 O O . LYS A 1 369 ? -51.161 28.992 3.228 1.00 39.64 505 LYS A O 1
ATOM 4710 N N . PRO A 1 370 ? -52.934 29.410 1.894 1.00 39.15 506 PRO A N 1
ATOM 4711 C CA . PRO A 1 370 ? -52.509 28.546 0.786 1.00 40.23 506 PRO A CA 1
ATOM 4712 C C . PRO A 1 370 ? -51.125 28.873 0.218 1.00 43.66 506 PRO A C 1
ATOM 4713 O O . PRO A 1 370 ? -50.413 27.946 -0.166 1.00 43.08 506 PRO A O 1
ATOM 4724 N N . GLU A 1 371 ? -50.745 30.148 0.178 1.00 45.89 507 GLU A N 1
ATOM 4725 C CA . GLU A 1 371 ? -49.467 30.551 -0.422 1.00 48.86 507 GLU A CA 1
ATOM 4726 C C . GLU A 1 371 ? -48.321 30.493 0.590 1.00 48.60 507 GLU A C 1
ATOM 4727 O O . GLU A 1 371 ? -47.192 30.872 0.279 1.00 49.92 507 GLU A O 1
ATOM 4739 N N . ALA A 1 372 ? -48.612 30.010 1.794 1.00 45.55 508 ALA A N 1
ATOM 4740 C CA . ALA A 1 372 ? -47.645 30.030 2.890 1.00 45.12 508 ALA A CA 1
ATOM 4741 C C . ALA A 1 372 ? -46.248 29.606 2.440 1.00 44.73 508 ALA A C 1
ATOM 4742 O O . ALA A 1 372 ? -45.291 30.368 2.570 1.00 44.57 508 ALA A O 1
ATOM 4749 N N . VAL A 1 373 ? -46.135 28.396 1.902 1.00 43.93 509 VAL A N 1
ATOM 4750 C CA . VAL A 1 373 ? -44.827 27.819 1.596 1.00 45.54 509 VAL A CA 1
ATOM 4751 C C . VAL A 1 373 ? -44.072 28.632 0.543 1.00 48.73 509 VAL A C 1
ATOM 4752 O O . VAL A 1 373 ? -42.843 28.689 0.559 1.00 48.80 509 VAL A O 1
ATOM 4765 N N . PHE A 1 374 ? -44.809 29.259 -0.368 1.00 52.23 510 PHE A N 1
ATOM 4766 C CA . PHE A 1 374 ? -44.194 30.076 -1.410 1.00 55.46 510 PHE A CA 1
ATOM 4767 C C . PHE A 1 374 ? -43.561 31.336 -0.829 1.00 55.62 510 PHE A C 1
ATOM 4768 O O . PHE A 1 374 ? -42.396 31.630 -1.090 1.00 57.54 510 PHE A O 1
ATOM 4785 N N . LYS A 1 375 ? -44.331 32.076 -0.039 1.00 54.01 511 LYS A N 1
ATOM 4786 C CA . LYS A 1 375 ? -43.836 33.302 0.573 1.00 55.06 511 LYS A CA 1
ATOM 4787 C C . LYS A 1 375 ? -42.631 33.010 1.462 1.00 53.34 511 LYS A C 1
ATOM 4788 O O . LYS A 1 375 ? -41.696 33.807 1.540 1.00 55.63 511 LYS A O 1
ATOM 4807 N N . ILE A 1 376 ? -42.653 31.860 2.128 1.00 49.90 512 ILE A N 1
ATOM 4808 C CA . ILE A 1 376 ? -41.580 31.491 3.045 1.00 50.49 512 ILE A CA 1
ATOM 4809 C C . ILE A 1 376 ? -40.247 31.321 2.314 1.00 54.24 512 ILE A C 1
ATOM 4810 O O . ILE A 1 376 ? -39.257 31.961 2.666 1.00 57.19 512 ILE A O 1
ATOM 4826 N N . VAL A 1 377 ? -40.225 30.468 1.294 1.00 56.37 513 VAL A N 1
ATOM 4827 C CA . VAL A 1 377 ? -38.987 30.182 0.570 1.00 59.03 513 VAL A CA 1
ATOM 4828 C C . VAL A 1 377 ? -38.486 31.379 -0.239 1.00 64.07 513 VAL A C 1
ATOM 4829 O O . VAL A 1 377 ? -37.279 31.586 -0.354 1.00 69.81 513 VAL A O 1
ATOM 4842 N N . HIS A 1 378 ? -39.401 32.163 -0.802 1.00 62.84 514 HIS A N 1
ATOM 4843 C CA . HIS A 1 378 ? -39.011 33.376 -1.514 1.00 63.79 514 HIS A CA 1
ATOM 4844 C C . HIS A 1 378 ? -38.311 34.326 -0.559 1.00 65.61 514 HIS A C 1
ATOM 4845 O O . HIS A 1 378 ? -37.307 34.942 -0.906 1.00 69.15 514 HIS A O 1
ATOM 4859 N N . ASP A 1 379 ? -38.838 34.434 0.654 1.00 64.37 515 ASP A N 1
ATOM 4860 C CA . ASP A 1 379 ? -38.213 35.263 1.670 1.00 66.43 515 ASP A CA 1
ATOM 4861 C C . ASP A 1 379 ? -36.853 34.674 2.031 1.00 67.87 515 ASP A C 1
ATOM 4862 O O . ASP A 1 379 ? -35.901 35.403 2.311 1.00 69.30 515 ASP A O 1
ATOM 4871 N N . MET A 1 380 ? -36.773 33.348 2.011 1.00 67.02 516 MET A N 1
ATOM 4872 C CA . MET A 1 380 ? -35.518 32.641 2.236 1.00 68.17 516 MET A CA 1
ATOM 4873 C C . MET A 1 380 ? -34.527 32.927 1.110 1.00 73.38 516 MET A C 1
ATOM 4874 O O . MET A 1 380 ? -33.320 32.996 1.334 1.00 76.42 516 MET A O 1
ATOM 4888 N N . HIS A 1 381 ? -35.051 33.090 -0.100 1.00 76.32 517 HIS A N 1
ATOM 4889 C CA . HIS A 1 381 ? -34.235 33.397 -1.273 1.00 80.91 517 HIS A CA 1
ATOM 4890 C C . HIS A 1 381 ? -33.647 34.798 -1.160 1.00 84.43 517 HIS A C 1
ATOM 4891 O O . HIS A 1 381 ? -32.433 34.985 -1.253 1.00 91.72 517 HIS A O 1
ATOM 4905 N N . GLU A 1 382 ? -34.515 35.781 -0.955 1.00 78.82 518 GLU A N 1
ATOM 4906 C CA . GLU A 1 382 ? -34.080 37.158 -0.770 1.00 79.68 518 GLU A CA 1
ATOM 4907 C C . GLU A 1 382 ? -33.107 37.289 0.402 1.00 80.66 518 GLU A C 1
ATOM 4908 O O . GLU A 1 382 ? -32.402 38.291 0.521 1.00 86.28 518 GLU A O 1
ATOM 4920 N N . LEU A 1 383 ? -33.075 36.280 1.268 1.00 76.11 519 LEU A N 1
ATOM 4921 C CA . LEU A 1 383 ? -32.176 36.288 2.421 1.00 77.11 519 LEU A CA 1
ATOM 4922 C C . LEU A 1 383 ? -30.754 35.842 2.083 1.00 80.26 519 LEU A C 1
ATOM 4923 O O . LEU A 1 383 ? -29.789 36.471 2.516 1.00 83.25 519 LEU A O 1
ATOM 4939 N N . VAL A 1 384 ? -30.618 34.762 1.316 1.00 81.99 520 VAL A N 1
ATOM 4940 C CA . VAL A 1 384 ? -29.292 34.271 0.951 1.00 85.87 520 VAL A CA 1
ATOM 4941 C C . VAL A 1 384 ? -28.685 35.183 -0.109 1.00 90.25 520 VAL A C 1
ATOM 4942 O O . VAL A 1 384 ? -27.478 35.413 -0.123 1.00 91.84 520 VAL A O 1
ATOM 4955 N N . ARG A 1 385 ? -29.534 35.713 -0.984 1.00 96.38 521 ARG A N 1
ATOM 4956 C CA . ARG A 1 385 ? -29.092 36.662 -1.998 1.00 103.48 521 ARG A CA 1
ATOM 4957 C C . ARG A 1 385 ? -28.374 37.863 -1.371 1.00 107.43 521 ARG A C 1
ATOM 4958 O O . ARG A 1 385 ? -27.642 38.582 -2.056 1.00 114.25 521 ARG A O 1
ATOM 4979 N N . LYS A 1 386 ? -28.572 38.070 -0.070 1.00 103.13 522 LYS A N 1
ATOM 4980 C CA . LYS A 1 386 ? -28.032 39.248 0.609 1.00 107.83 522 LYS A CA 1
ATOM 4981 C C . LYS A 1 386 ? -27.091 38.941 1.783 1.00 108.49 522 LYS A C 1
ATOM 4982 O O . LYS A 1 386 ? -26.586 39.863 2.422 1.00 110.24 522 LYS A O 1
ATOM 5001 N N . LYS A 1 387 ? -26.855 37.663 2.070 1.00 107.28 523 LYS A N 1
ATOM 5002 C CA . LYS A 1 387 ? -25.858 37.285 3.076 1.00 110.36 523 LYS A CA 1
ATOM 5003 C C . LYS A 1 387 ? -24.531 36.929 2.407 1.00 112.44 523 LYS A C 1
ATOM 5004 O O . LYS A 1 387 ? -23.462 37.143 2.981 1.00 111.80 523 LYS A O 1
ATOM 5023 N N . ASN A 1 388 ? -24.600 36.392 1.191 1.00 119.56 524 ASN A N 1
ATOM 5024 C CA . ASN A 1 388 ? -23.409 36.246 0.360 1.00 128.45 524 ASN A CA 1
ATOM 5025 C C . ASN A 1 388 ? -23.108 37.559 -0.356 1.00 138.03 524 ASN A C 1
ATOM 5026 O O . ASN A 1 388 ? -22.253 37.608 -1.240 1.00 141.26 524 ASN A O 1
ATOM 5037 N N . SER A 1 389 ? -23.829 38.610 0.032 1.00 72.95 525 SER A N 1
ATOM 5038 C CA . SER A 1 389 ? -23.659 39.952 -0.527 1.00 72.71 525 SER A CA 1
ATOM 5039 C C . SER A 1 389 ? -24.502 40.129 -1.786 1.00 62.63 525 SER A C 1
ATOM 5040 O O . SER A 1 389 ? -25.284 41.076 -1.892 1.00 133.12 525 SER A O 1
#

Foldseek 3Di:
DEEEEAADVVPQGVPQQQVLLVLLCCVPVNVVYDYDYNVAQEYEYADLQCPVVVVVVCVVVVCDLRHAYEYEYQFQAPDDLSRADQSHQAYEHQDPRVQVVNVVVVHDPSRYHHLHRRGHPLQLDDADALQVLCVVQVHDRPAAEEEEAEPQQGDAPRVLLLQLLLVLQADVVVRAGNHEYEYERHQNVVVQVVVVVDDGRHHYGGHYRDPRVNSVLSNHLAYEYAQGSRVLLSNLCSLHQYEHQYYDPPSRPRSQCVRVVLLRYYYHNDSNVVSVVVSCCSPVVVVSSNVSSVSSNVSHNSCSSNVVVVVVVVVSVPSND

Sequence (321 aa):
KKVLILMSDTGGGHRASAEAIRAAFNQEFGDEYQVFITQPDIIISVHPLMQHVPLRVLRSKGLLKKIVFTTVITDLSTCHPTWFHKLVTRCYCPSTEVAKRAQKAGLETSQIKVYGLPVRPSFVKPVRPKVELRRELGMDENLPAVLLMGGGEGMGPIEATARALADALYDKNLGEAVGQVLIICGRNKKLQSKLSSLDWKIPVQVKGFITKMEEECMGACDCIITKAGPGTIAEAMIRGLPIILNGYIAGQEAGNVPYVVENGCGKFSKSPKEISKIVADWFGPASKELEIMSQNALRLAKPEAVFKIVHDMHELVRKKNS

Radius of gyration: 20.78 Å; Cα contacts (8 Å, |Δi|>4): 671; chains: 1; bounding box: 70×49×34 Å

B-factor: mean 65.86, std 33.75, range [15.02, 183.18]

Solvent-accessible surface area: 14603 Å² total; per-residue (Å²): 97,69,0,51,0,16,4,32,95,125,69,23,3,30,96,42,0,0,57,0,0,84,32,0,1,76,94,64,25,35,147,91,9,101,19,87,36,94,184,36,47,0,14,0,0,1,20,28,132,50,0,84,100,28,2,162,73,13,152,93,150,42,77,47,146,128,21,1,6,0,0,1,1,11,9,2,8,99,14,67,84,30,0,13,32,125,73,2,34,45,0,1,0,4,2,80,66,1,7,142,68,0,101,168,35,34,5,118,118,74,21,18,59,54,45,2,8,4,4,68,2,69,0,29,126,118,112,90,73,84,63,64,4,12,138,106,27,50,11,55,59,129,35,37,0,0,0,0,8,0,18,30,88,5,88,43,57,3,40,48,0,0,110,7,0,8,97,36,0,66,39,174,132,130,46,86,18,59,0,1,1,0,0,3,0,6,146,43,121,184,26,41,58,92,0,68,89,52,149,48,107,4,50,20,56,27,45,13,104,34,101,121,14,28,47,2,0,8,0,1,30,0,0,0,1,27,0,8,10,10,15,0,8,13,0,8,18,39,7,2,0,0,0,0,5,5,103,55,90,48,79,9,43,9,0,25,34,4,0,68,130,43,24,0,4,70,72,14,124,47,32,152,75,0,4,135,18,0,30,56,1,28,36,124,19,63,167,66,22,103,99,15,17,84,25,0,82,171,50,18,58,51,97,1,0,33,110,0,0,76,16,1,36,91,22,3,152,136,70,88,124

Nearest PDB structures (foldseek):
  4x1t-assembly1_A  TM=1.003E+00  e=3.401E-62  Arabidopsis thaliana
  4wyi-assembly1_A  TM=9.829E-01  e=9.513E-51  Arabidopsis thaliana
  3s2u-assembly1_A  TM=6.776E-01  e=7.520E-11  Pseudomonas aeruginosa PAO1
  7d1i-assembly1_C-2  TM=6.904E-01  e=2.694E-08  Acinetobacter baumannii
  3c48-assembly1_A  TM=4.729E-01  e=1.209E-09  Corynebacterium glutamicum

InterPro domains:
  IPR007235 Glycosyl transferase, family 28, C-terminal [PF04101] (350-448)
  IPR009695 Diacylglycerol glucosyltransferase, N-terminal [PF06925] (155-323)
  IPR050519 Glycosyltransferase 28 family, UgtP subfamily [PTHR43025] (110-531)

Secondary structure (DSSP, 8-state):
-EEEEE-BTTTTB-HHHHHHHHHHHHHHHGGG-EEEE---SEEEE-STTSSHHHHHHHHTTS-TTTSEEEEE----SS--GGG--TT-SEEE-SSHHHHHHHHHHT--GGGEE---S---TTT-S-PPPHHHHHHHHT--SSS-EEEEE-TTTT-SSHHHHHHHHHHHTEETTTTEES-EEEEE-TT-HHHHHHHHHS--SS-EEEES--S-HHHHHHT-SEEEE---HHHHHHHHHTT--EEE----TTTTTTHHHHHHTTTSEEE---HHHHHHHHHHHTTTTHHHHHHHHHHHHHH--TTHHHHHHHHHHHHHTTT--

Organism: Arabidopsis thaliana (NCBI:txid3702)

GO terms:
  GO:0046509 1,2-diacylglycerol 3-beta-galactosyltransferase activity (F, EXP)
  GO:0008194 UDP-glycosyltransferase activity (F, IDA)
  GO:0009706 chloroplast inner membrane (C, IDA)
  GO:0009247 glycolipid biosynthetic process (P, IDA)
  GO:0035250 UDP-galactosyltransferase activity (F, TAS)
  GO:0005886 plasma membrane (C, HDA)
  GO:0009536 plastid (C, HDA)
  GO:0009941 chloroplast envelope (C, HDA)
  GO:0009793 embryo development ending in seed dormancy (P, IMP)
  GO:0010027 thylakoid membrane organization (P, IMP)
  GO:0046509 1,2-diacylglycerol 3-beta-galactosyltransferase activity (F, IMP)
  GO:0046509 1,2-diacylglycerol 3-beta-galactosyltransferase activity (F, IDA)
  GO:0009941 chloroplast envelope (C, IMP)
  GO:0019375 galactolipid biosynthetic process (P, IMP)